Protein AF-A0A933H231-F1 (afdb_monomer)

Secondary structure (DSSP, 8-state):
-EEEEE-TTS-EEEEEGGGTTSEEE-TTT--EEEPPPGGG------------------PPPPPPPPPPPPPP--PPPPPPPPPPTT-PPP-------EEE-TTT--EEETT-SB-TTT--BSS--PPPPHHHHHHHHHHHHHTT-SS-HHHHHHHHHHHHHHHHHHHTT--SSTHHHHHHHHHHHHHHHHHHHHHHHHTT----THHHHHHHHHHHHHHHHHHHHHHHHHHHHHHT-

Mean predicted aligned error: 22.15 Å

Foldseek 3Di:
DWDWDADPVRDIDTDDPVQAQHWDADPPPRDTDHHHDPVVDDPPDPDDDDDDPDDDDDDDDDPPDDDPDPDPPPPPDPPDPDPDPDDDPPPPPPPQDWDADPPPGDTHGPPDQADPPPGDGPPPPDDQPPVNVVVVVVCVVVVVPPPPPVVVVVCVVVVVVCVVVVVVPDDDDCVVVVLVVLVVVLVVLVVVVVVVVVVVPPDPPPSVVVSVVSVCVSPVVVVVVVVVVVVVVVVVD

Sequence (237 aa):
MPIKFECPCGKHLLAPESKIGKAATCPRCGERVVVPDPSSGAPTQPLGLDFVDEEPTLIPPLPPAPPPPRAPARAAHPPAPLPPSSVPPPLSPAGGSTKPCPFCGEAIQAVAKKCKHCGEFLDGRRPPSKAQRRSAGRGAAVGRASGKATSSLTMSLLGLVLYGAGFAVCALPSWGASIVLGIVAVVSGMQASSEAKAVGMSVPGSATTGVILGIVDIALPPVTFVIVVLLIAGASR

pLDDT: mean 71.25, std 15.73, range [37.78, 95.0]

Solvent-accessible surface area (backbone atoms only — not comparable to full-atom values): 15514 Å² total; per-residue (Å²): 114,74,47,77,49,74,42,98,88,75,48,77,44,77,43,53,61,95,40,48,76,35,76,41,71,39,93,87,82,64,50,79,44,65,36,75,54,78,87,78,58,77,83,77,71,93,73,87,78,81,88,80,95,68,84,82,73,81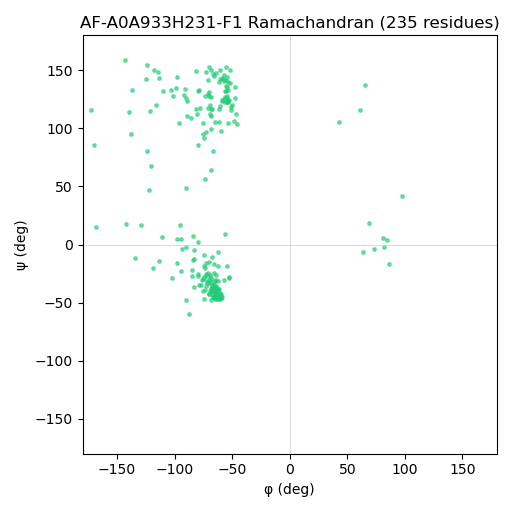,74,76,82,76,76,82,75,76,78,76,80,76,70,76,75,74,74,74,72,75,82,71,81,79,73,81,91,76,72,75,74,75,82,70,80,90,66,85,52,64,39,63,37,97,87,76,57,53,84,35,57,66,85,50,53,51,43,90,83,82,63,53,67,70,71,77,69,73,74,77,47,76,67,52,55,58,48,56,62,52,43,64,79,60,64,79,50,88,77,63,64,67,56,57,56,50,53,50,50,50,45,50,52,50,48,58,54,45,71,74,71,59,89,75,73,67,66,61,58,56,52,53,55,49,52,51,54,52,51,53,50,51,53,56,52,54,58,45,55,76,72,69,58,85,73,66,79,66,66,57,53,57,54,53,53,53,51,50,66,63,51,48,59,59,53,52,49,52,51,51,50,50,52,54,61,57,74,73,110

Radius of gyration: 32.52 Å; Cα contacts (8 Å, |Δi|>4): 106; chains: 1; bounding box: 78×60×88 Å

Structure (mmCIF, N/CA/C/O backbone):
data_AF-A0A933H231-F1
#
_entry.id   AF-A0A933H231-F1
#
loop_
_atom_site.group_PDB
_atom_site.id
_atom_site.type_symbol
_atom_site.label_atom_id
_a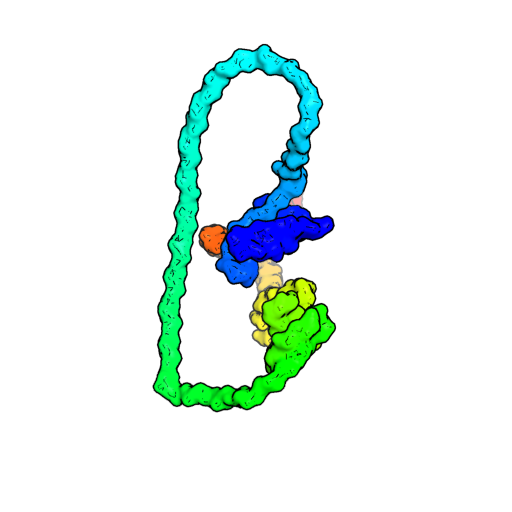tom_site.label_alt_id
_atom_site.label_comp_id
_atom_site.label_asym_id
_atom_site.label_entity_id
_atom_site.label_seq_id
_atom_site.pdbx_PDB_ins_code
_atom_site.Cartn_x
_atom_site.Cartn_y
_atom_site.Cartn_z
_atom_site.occupancy
_atom_site.B_iso_or_equiv
_atom_site.auth_seq_id
_atom_site.auth_comp_id
_atom_site.auth_asym_id
_atom_site.auth_atom_id
_atom_site.pdbx_PDB_model_num
ATOM 1 N N . MET A 1 1 ? 10.468 -0.560 26.842 1.00 76.38 1 MET A N 1
ATOM 2 C CA . MET A 1 1 ? 9.433 -0.606 27.908 1.00 76.38 1 MET A CA 1
ATOM 3 C C . MET A 1 1 ? 8.274 0.339 27.552 1.00 76.38 1 MET A C 1
ATOM 5 O O . MET A 1 1 ? 8.485 1.242 26.751 1.00 76.38 1 MET A O 1
ATOM 9 N N . PRO A 1 2 ? 7.015 0.091 27.969 1.00 83.06 2 PRO A N 1
ATOM 10 C CA . PRO A 1 2 ? 5.901 1.000 27.674 1.00 83.06 2 PRO A CA 1
ATOM 11 C C . PRO A 1 2 ? 5.888 2.206 28.629 1.00 83.06 2 PRO A C 1
ATOM 13 O O . PRO A 1 2 ? 5.960 2.031 29.840 1.00 83.06 2 PRO A O 1
ATOM 16 N N . ILE A 1 3 ? 5.744 3.414 28.083 1.00 88.69 3 ILE A N 1
ATOM 17 C CA . ILE A 1 3 ? 5.594 4.671 28.827 1.00 88.69 3 ILE A CA 1
ATOM 18 C C . ILE A 1 3 ? 4.103 4.936 29.055 1.00 88.69 3 ILE A C 1
ATOM 20 O O . ILE A 1 3 ? 3.289 4.811 28.131 1.00 88.69 3 ILE A O 1
ATOM 24 N N . LYS A 1 4 ? 3.747 5.310 30.286 1.00 88.75 4 LYS A N 1
ATOM 25 C CA . LYS A 1 4 ? 2.394 5.703 30.691 1.00 88.75 4 LYS A CA 1
ATOM 26 C C . LYS A 1 4 ? 2.317 7.229 30.763 1.00 88.75 4 LYS A C 1
ATOM 28 O O . LYS A 1 4 ? 3.136 7.841 31.433 1.00 88.75 4 LYS A O 1
ATOM 33 N N . PHE A 1 5 ? 1.338 7.829 30.093 1.00 90.31 5 PHE A N 1
ATOM 34 C CA . PHE A 1 5 ? 1.105 9.279 30.112 1.00 90.31 5 PHE A CA 1
ATOM 35 C C . PHE A 1 5 ? -0.394 9.591 30.083 1.00 90.31 5 PHE A C 1
ATOM 37 O O . PHE A 1 5 ? -1.205 8.745 29.694 1.00 90.31 5 PHE A O 1
ATOM 44 N N . GLU A 1 6 ? -0.781 10.787 30.514 1.00 91.75 6 GLU A N 1
ATOM 45 C CA . GLU A 1 6 ? -2.182 11.201 30.608 1.00 91.75 6 GLU A CA 1
ATOM 46 C C . GLU A 1 6 ? -2.609 12.054 29.411 1.00 91.75 6 GLU A C 1
ATOM 48 O O . GLU A 1 6 ? -1.914 12.963 28.967 1.00 91.75 6 GLU A O 1
ATOM 53 N N . CYS A 1 7 ? -3.781 11.741 28.865 1.00 91.88 7 CYS A N 1
ATOM 54 C CA . CYS A 1 7 ? -4.459 12.571 27.881 1.00 91.88 7 CYS A CA 1
ATOM 55 C C . CYS A 1 7 ? -5.216 13.706 28.599 1.00 91.88 7 CYS A C 1
ATOM 57 O O . CYS A 1 7 ? -5.785 13.440 29.657 1.00 91.88 7 CYS A O 1
ATOM 59 N N . PRO A 1 8 ? -5.387 14.899 27.990 1.00 87.69 8 PRO A N 1
ATOM 60 C CA . PRO A 1 8 ? -6.166 16.008 28.566 1.00 87.69 8 PRO A CA 1
ATOM 61 C C . PRO A 1 8 ? -7.612 15.673 28.969 1.00 87.69 8 PRO A C 1
ATOM 63 O O . PRO A 1 8 ? -8.227 16.384 29.749 1.00 87.69 8 PRO A O 1
ATOM 66 N N . CYS A 1 9 ? -8.173 14.574 28.457 1.00 87.56 9 CYS A N 1
ATOM 67 C CA . CYS A 1 9 ? -9.485 14.065 28.858 1.00 87.56 9 CYS A CA 1
ATOM 68 C C . CYS A 1 9 ? -9.460 13.190 30.130 1.00 87.56 9 CYS A C 1
ATOM 70 O O . CYS A 1 9 ? -10.459 12.538 30.435 1.00 87.56 9 CYS A O 1
ATOM 72 N N . GLY A 1 10 ? -8.317 13.089 30.819 1.00 89.38 10 GLY A N 1
ATOM 73 C CA . GLY A 1 10 ? -8.113 12.270 32.021 1.00 89.38 10 GLY A CA 1
ATOM 74 C C . GLY A 1 10 ? -7.847 10.781 31.756 1.00 89.38 10 GLY A C 1
ATOM 75 O O . GLY A 1 10 ? -7.788 9.973 32.683 1.00 89.38 10 GLY A O 1
ATOM 76 N N . LYS A 1 11 ? -7.703 10.357 30.490 1.00 91.56 11 LYS A N 1
ATOM 77 C CA . LYS A 1 11 ? -7.411 8.953 30.152 1.00 91.56 11 LYS A CA 1
ATOM 78 C C . LYS A 1 11 ? -5.906 8.698 30.121 1.00 91.56 11 LYS A C 1
ATOM 80 O O . LYS A 1 11 ? -5.196 9.276 29.308 1.00 91.56 11 LYS A O 1
ATOM 85 N N . HIS A 1 12 ? -5.458 7.730 30.911 1.00 90.62 12 HIS A N 1
ATOM 86 C CA . HIS A 1 12 ? -4.104 7.194 30.832 1.00 90.62 12 HIS A CA 1
ATOM 87 C C . HIS A 1 12 ? -3.903 6.364 29.558 1.00 90.62 12 HIS A C 1
ATOM 89 O O . HIS A 1 12 ? -4.690 5.454 29.264 1.00 90.62 12 HIS A O 1
ATOM 95 N N . LEU A 1 13 ? -2.841 6.665 28.819 1.00 91.00 13 LEU A N 1
ATOM 96 C CA . LEU A 1 13 ? -2.425 5.987 27.599 1.00 91.00 13 LEU A CA 1
ATOM 97 C C . LEU A 1 13 ? -1.083 5.290 27.819 1.00 91.00 13 LEU A C 1
ATOM 99 O O . LEU A 1 13 ? -0.244 5.742 28.593 1.00 91.00 13 LEU A O 1
ATOM 103 N N . LEU A 1 14 ? -0.903 4.171 27.120 1.00 90.69 14 LEU A N 1
ATOM 104 C CA . LEU A 1 14 ? 0.325 3.382 27.113 1.00 90.69 14 LEU A CA 1
ATOM 105 C C . LEU A 1 14 ? 0.898 3.422 25.700 1.00 90.69 14 LEU A C 1
ATOM 107 O O . LEU A 1 14 ? 0.234 2.993 24.748 1.00 90.69 14 LEU A O 1
ATOM 111 N N . ALA A 1 15 ? 2.118 3.927 25.553 1.00 89.94 15 ALA A N 1
ATOM 112 C CA . ALA A 1 15 ? 2.831 3.928 24.283 1.00 89.94 15 ALA A CA 1
ATOM 113 C C . ALA A 1 15 ? 4.201 3.256 24.427 1.00 89.94 15 ALA A C 1
ATOM 115 O O . ALA A 1 15 ? 4.866 3.422 25.443 1.00 89.94 15 ALA A O 1
ATOM 116 N N . PRO A 1 16 ? 4.651 2.490 23.422 1.00 88.69 16 PRO A N 1
ATOM 117 C CA . PRO A 1 16 ? 6.034 2.036 23.380 1.00 88.69 16 PRO A CA 1
ATOM 118 C C . PRO A 1 16 ? 6.978 3.224 23.138 1.00 88.69 16 PRO A C 1
ATOM 120 O O . PRO A 1 16 ? 6.617 4.158 22.421 1.00 88.69 16 PRO A O 1
ATOM 123 N N . GLU A 1 17 ? 8.206 3.137 23.648 1.00 87.62 17 GLU A N 1
ATOM 124 C CA . GLU A 1 17 ? 9.262 4.159 23.480 1.00 87.62 17 GLU A CA 1
ATOM 125 C C . GLU A 1 17 ? 9.533 4.544 22.019 1.00 87.62 17 GLU A C 1
ATOM 127 O O . GLU A 1 17 ? 9.828 5.688 21.706 1.00 87.62 17 GLU A O 1
ATOM 132 N N . SER A 1 18 ? 9.312 3.631 21.071 1.00 87.00 18 SER A N 1
ATOM 133 C CA . SER A 1 18 ? 9.429 3.906 19.627 1.00 87.00 18 SER A CA 1
ATOM 134 C C . SER A 1 18 ? 8.452 4.971 19.089 1.00 87.00 18 SER A C 1
ATOM 136 O O . SER A 1 18 ? 8.516 5.346 17.908 1.00 87.00 18 SER A O 1
ATOM 138 N N . LYS A 1 19 ? 7.519 5.440 19.927 1.00 87.31 19 LYS A N 1
ATOM 139 C CA . LYS A 1 19 ? 6.557 6.503 19.624 1.00 87.31 19 LYS A CA 1
ATOM 140 C C . LYS A 1 19 ? 6.785 7.806 20.391 1.00 87.31 19 LYS A C 1
ATOM 142 O O . LYS A 1 19 ? 5.954 8.697 20.240 1.00 87.31 19 LYS A O 1
ATOM 147 N N . ILE A 1 20 ? 7.869 7.938 21.150 1.00 88.50 20 ILE A N 1
ATOM 148 C CA . ILE A 1 20 ? 8.245 9.208 21.783 1.00 88.50 20 ILE A CA 1
ATOM 149 C C . ILE A 1 20 ? 8.345 10.315 20.718 1.00 88.50 20 ILE A C 1
ATOM 151 O O . ILE A 1 20 ? 8.817 10.073 19.603 1.00 88.50 20 ILE A O 1
ATOM 155 N N . GLY A 1 21 ? 7.790 11.493 21.018 1.00 86.56 21 GLY A N 1
ATOM 156 C CA . GLY A 1 21 ? 7.730 12.638 20.101 1.00 86.56 21 GLY A CA 1
ATOM 157 C C . GLY A 1 21 ? 6.720 12.504 18.951 1.00 86.56 21 GLY A C 1
ATOM 158 O O . GLY A 1 21 ? 6.522 13.449 18.191 1.00 86.56 21 GLY A O 1
ATOM 159 N N . LYS A 1 22 ? 6.035 11.358 18.806 1.00 88.62 22 LYS A N 1
ATOM 160 C CA . LYS A 1 22 ? 5.001 11.153 17.776 1.00 88.62 22 LYS A CA 1
ATOM 161 C C . LYS A 1 22 ? 3.606 11.378 18.355 1.00 88.62 22 LYS A C 1
ATOM 163 O O . LYS A 1 22 ? 3.316 11.000 19.489 1.00 88.62 22 LYS A O 1
ATOM 168 N N . ALA A 1 23 ? 2.710 11.938 17.542 1.00 88.38 23 ALA A N 1
ATOM 169 C CA . ALA A 1 23 ? 1.306 12.098 17.907 1.00 88.38 23 ALA A CA 1
ATOM 170 C C . ALA A 1 23 ? 0.594 10.735 17.980 1.00 88.38 23 ALA A C 1
ATOM 172 O O . ALA A 1 23 ? 0.610 9.946 17.027 1.00 88.38 23 ALA A O 1
ATOM 173 N N . ALA A 1 24 ? -0.063 10.469 19.103 1.00 88.75 24 ALA A N 1
ATOM 174 C CA . ALA A 1 24 ? -0.930 9.324 19.327 1.00 88.75 24 ALA A CA 1
ATOM 175 C C . ALA A 1 24 ? -2.383 9.795 19.497 1.00 88.75 24 ALA A C 1
ATOM 177 O O . ALA A 1 24 ? -2.652 10.845 20.070 1.00 88.75 24 ALA A O 1
ATOM 178 N N . THR A 1 25 ? -3.338 9.018 18.992 1.00 91.25 25 THR A N 1
ATOM 179 C CA . THR A 1 25 ? -4.767 9.348 19.096 1.00 91.25 25 THR A CA 1
ATOM 180 C C . THR A 1 25 ? -5.372 8.716 20.341 1.00 91.25 25 THR A C 1
ATOM 182 O O . THR A 1 25 ? -5.248 7.504 20.546 1.00 91.25 25 THR A O 1
ATOM 185 N N . CYS A 1 26 ? -6.065 9.513 21.152 1.00 92.25 26 CYS A N 1
ATOM 186 C CA . CYS A 1 26 ? -6.760 9.011 22.329 1.00 92.25 26 CYS A CA 1
ATOM 187 C C . CYS A 1 26 ? -8.039 8.237 21.939 1.00 92.25 26 CYS A C 1
ATOM 189 O O . CYS A 1 26 ? -8.899 8.791 21.257 1.00 92.25 26 CYS A O 1
ATOM 191 N N . PRO A 1 27 ? -8.247 6.991 22.408 1.00 88.69 27 PRO A N 1
ATOM 192 C CA . PRO A 1 27 ? -9.452 6.212 22.113 1.00 88.69 27 PRO A CA 1
ATOM 193 C C . PRO A 1 27 ? -10.702 6.671 22.883 1.00 88.69 27 PRO A C 1
ATOM 195 O O . PRO A 1 27 ? -11.786 6.162 22.615 1.00 88.69 27 PRO A O 1
ATOM 198 N N . ARG A 1 28 ? -10.568 7.574 23.868 1.00 85.88 28 ARG A N 1
ATOM 199 C CA . ARG A 1 28 ? -11.701 8.118 24.641 1.00 85.88 28 ARG A CA 1
ATOM 200 C C . ARG A 1 28 ? -12.288 9.380 24.007 1.00 85.88 28 ARG A C 1
ATOM 202 O O . ARG A 1 28 ? -13.500 9.450 23.877 1.00 85.88 28 ARG A O 1
ATOM 209 N N . CYS A 1 29 ? -11.453 10.347 23.626 1.00 88.94 29 CYS A N 1
ATOM 210 C CA . CYS A 1 29 ? -11.905 11.636 23.083 1.00 88.94 29 CYS A CA 1
ATOM 211 C C . CYS A 1 29 ? -11.543 11.866 21.606 1.00 88.94 29 CYS A C 1
ATOM 213 O O . CYS A 1 29 ? -12.089 12.771 20.991 1.00 88.94 29 CYS A O 1
ATOM 215 N N . GLY A 1 30 ? -10.635 11.075 21.022 1.00 87.50 30 GLY A N 1
ATOM 216 C CA . GLY A 1 30 ? -10.160 11.261 19.645 1.00 87.50 30 GLY A CA 1
ATOM 217 C C . GLY A 1 30 ? -9.059 12.315 19.469 1.00 87.50 30 GLY A C 1
ATOM 218 O O . GLY A 1 30 ? -8.554 12.464 18.358 1.00 87.50 30 GLY A O 1
ATOM 219 N N . GLU A 1 31 ? -8.656 13.001 20.542 1.00 88.31 31 GLU A N 1
ATOM 220 C CA . GLU A 1 31 ? -7.636 14.056 20.508 1.00 88.31 31 GLU A CA 1
ATOM 221 C C . GLU A 1 31 ? -6.241 13.507 20.161 1.00 88.31 31 GLU A C 1
ATOM 223 O O . GLU A 1 31 ? -5.905 12.368 20.526 1.00 88.31 31 GLU A O 1
ATOM 228 N N . ARG A 1 32 ? -5.420 14.302 19.458 1.00 91.19 32 ARG A N 1
ATOM 229 C CA . ARG A 1 32 ? -4.022 13.939 19.161 1.00 91.19 32 ARG A CA 1
ATOM 230 C C . ARG A 1 32 ? -3.113 14.436 20.281 1.00 91.19 32 ARG A C 1
ATOM 232 O O . ARG A 1 32 ? -2.863 15.627 20.396 1.00 91.19 32 ARG A O 1
ATOM 239 N N . VAL A 1 33 ? -2.570 13.508 21.060 1.00 92.38 33 VAL A N 1
ATOM 240 C CA . VAL A 1 33 ? -1.643 13.796 22.162 1.00 92.38 33 VAL A CA 1
ATOM 241 C C . VAL A 1 33 ? -0.248 13.316 21.784 1.00 92.38 33 VAL A C 1
ATOM 243 O O . VAL A 1 33 ? -0.083 12.198 21.294 1.00 92.38 33 VAL A O 1
ATOM 246 N N . VAL A 1 34 ? 0.762 14.157 21.982 1.00 91.56 34 VAL A N 1
ATOM 247 C CA . VAL A 1 34 ? 2.165 13.806 21.727 1.00 91.56 34 VAL A CA 1
ATOM 248 C C . VAL A 1 34 ? 2.687 12.961 22.887 1.00 91.56 34 VAL A C 1
ATOM 250 O O . VAL A 1 34 ? 2.447 13.298 24.042 1.00 91.56 34 VAL A O 1
ATOM 253 N N . VAL A 1 35 ? 3.372 11.852 22.588 1.00 92.44 35 VAL A N 1
ATOM 254 C CA . VAL A 1 35 ? 3.989 11.002 23.619 1.00 92.44 35 VAL A CA 1
ATOM 255 C C . VAL A 1 35 ? 5.195 11.742 24.217 1.00 92.44 35 VAL A C 1
ATOM 257 O O . VAL A 1 35 ? 6.141 12.002 23.464 1.00 92.44 35 VAL A O 1
ATOM 260 N N . PRO A 1 36 ? 5.186 12.072 25.524 1.00 82.19 36 PRO A N 1
ATOM 261 C CA . PRO A 1 36 ? 6.286 12.784 26.168 1.00 82.19 36 PRO A CA 1
ATOM 262 C C . PRO A 1 36 ? 7.559 11.938 26.204 1.00 82.19 36 PRO A C 1
ATOM 264 O O . PRO A 1 36 ? 7.492 10.715 26.357 1.00 82.19 36 PRO A O 1
ATOM 267 N N . ASP A 1 37 ? 8.709 12.594 26.076 1.00 83.69 37 ASP A N 1
ATOM 268 C CA . ASP A 1 37 ? 10.008 11.963 26.282 1.00 83.69 37 ASP A CA 1
ATOM 269 C C . ASP A 1 37 ? 10.311 11.922 27.792 1.00 83.69 37 ASP A C 1
ATOM 271 O O . ASP A 1 37 ? 10.405 12.986 28.412 1.00 83.69 37 ASP A O 1
ATOM 275 N N . PRO A 1 38 ? 10.438 10.734 28.414 1.00 69.06 38 PRO A N 1
ATOM 276 C CA . PRO A 1 38 ? 10.730 10.625 29.841 1.00 69.06 38 PRO A CA 1
ATOM 277 C C . PRO A 1 38 ? 12.125 11.160 30.204 1.00 69.06 38 PRO A C 1
ATOM 279 O O . PRO A 1 38 ? 12.369 11.443 31.371 1.00 69.06 38 PRO A O 1
ATOM 282 N N . SER A 1 39 ? 13.025 11.339 29.232 1.00 64.06 39 SER A N 1
ATOM 283 C CA . SER A 1 39 ? 14.340 11.954 29.423 1.00 64.06 39 SER A CA 1
ATOM 284 C C . SER A 1 39 ? 14.297 13.484 29.391 1.00 64.06 39 SER A C 1
ATOM 286 O O . SER A 1 39 ? 15.277 14.118 29.775 1.00 64.06 39 SER A O 1
ATOM 288 N N . SER A 1 40 ? 13.183 14.090 28.960 1.00 58.91 40 SER A N 1
ATOM 289 C CA . SER A 1 40 ? 13.021 15.550 28.902 1.00 58.91 40 SER A CA 1
ATOM 290 C C . SER A 1 40 ? 12.268 16.129 30.108 1.00 58.91 40 SER A C 1
ATOM 292 O O . SER A 1 40 ? 11.991 17.327 30.140 1.00 58.91 40 SER A O 1
ATOM 294 N N . GLY A 1 41 ? 11.938 15.293 31.098 1.00 54.91 41 GLY A N 1
ATOM 295 C CA . GLY A 1 41 ? 11.326 15.693 32.360 1.00 54.91 41 GLY A CA 1
ATOM 296 C C . GLY A 1 41 ? 12.167 15.226 33.539 1.00 54.91 41 GLY A C 1
ATOM 297 O O . GLY A 1 41 ? 11.844 14.218 34.157 1.00 54.91 41 GLY A O 1
ATOM 298 N N . ALA A 1 42 ? 13.230 15.961 33.858 1.00 42.25 42 ALA A N 1
ATOM 299 C CA . ALA A 1 42 ? 13.830 15.903 35.182 1.00 42.25 42 ALA A CA 1
ATOM 300 C C . ALA A 1 42 ? 13.001 16.790 36.130 1.00 42.25 42 ALA A C 1
ATOM 302 O O . ALA A 1 42 ? 13.010 18.011 35.968 1.00 42.25 42 ALA A O 1
ATOM 303 N N . PRO A 1 43 ? 12.290 16.237 37.129 1.00 50.28 43 PRO A N 1
ATOM 304 C CA . PRO A 1 43 ? 11.975 16.982 38.331 1.00 50.28 43 PRO A CA 1
ATOM 305 C C . PRO A 1 43 ? 13.234 16.947 39.201 1.00 50.28 43 PRO A C 1
ATOM 307 O O . PRO A 1 43 ? 13.408 16.057 40.036 1.00 50.28 43 PRO A O 1
ATOM 310 N N . THR A 1 44 ? 14.155 17.880 38.971 1.00 39.56 44 THR A N 1
ATOM 311 C CA . THR A 1 44 ? 15.240 18.104 39.927 1.00 39.56 44 THR A CA 1
ATOM 312 C C . THR A 1 44 ? 14.604 18.702 41.174 1.00 39.56 44 THR A C 1
ATOM 314 O O . THR A 1 44 ? 14.064 19.806 41.156 1.00 39.56 44 THR A O 1
ATOM 317 N N . GLN A 1 45 ? 14.588 17.903 42.236 1.00 54.84 45 GLN A N 1
ATOM 318 C CA . GLN A 1 45 ? 14.212 18.315 43.582 1.00 54.84 45 GLN A CA 1
ATOM 319 C C . GLN A 1 45 ? 15.021 19.558 43.995 1.00 54.84 45 GLN A C 1
ATOM 321 O O . GLN A 1 45 ? 16.169 19.692 43.563 1.00 54.84 45 GLN A O 1
ATOM 326 N N . PRO A 1 46 ? 14.483 20.447 44.848 1.00 50.88 46 PRO A N 1
ATOM 327 C CA . PRO A 1 46 ? 15.256 21.550 45.390 1.00 50.88 46 PRO A CA 1
ATOM 328 C C . PRO A 1 46 ? 16.215 20.986 46.445 1.00 50.88 46 PRO A C 1
ATOM 330 O O . PRO A 1 46 ? 15.865 20.841 47.613 1.00 50.88 46 PRO A O 1
ATOM 333 N N . LEU A 1 47 ? 17.424 20.630 46.022 1.00 45.69 47 LEU A N 1
ATOM 334 C CA . LEU A 1 47 ? 18.568 20.513 46.914 1.00 45.69 47 LEU A CA 1
ATOM 335 C C . LEU A 1 47 ? 19.320 21.832 46.809 1.00 45.69 47 LEU A C 1
ATOM 337 O O . LEU A 1 47 ? 19.932 22.129 45.787 1.00 45.69 47 LEU A O 1
ATOM 341 N N . GLY A 1 48 ? 19.170 22.651 47.848 1.00 50.84 48 GLY A N 1
ATOM 342 C CA . GLY A 1 48 ? 19.936 23.873 47.995 1.00 50.84 48 GLY A CA 1
ATOM 343 C C . GLY A 1 48 ? 21.426 23.569 48.002 1.00 50.84 48 GLY A C 1
ATOM 344 O O . GLY A 1 48 ? 21.830 22.546 48.546 1.00 50.84 48 GLY A O 1
ATOM 345 N N . LEU A 1 49 ? 22.181 24.463 47.376 1.00 48.12 49 LEU A N 1
ATOM 346 C CA . LEU A 1 49 ? 23.513 24.931 47.746 1.00 48.12 49 LEU A CA 1
ATOM 347 C C . LEU A 1 49 ? 23.825 26.101 46.778 1.00 48.12 49 LEU A C 1
ATOM 349 O O . LEU A 1 49 ? 23.821 25.946 45.562 1.00 48.12 49 LEU A O 1
ATOM 353 N N . ASP A 1 50 ? 23.951 27.275 47.391 1.00 46.50 50 ASP A N 1
ATOM 354 C CA . ASP A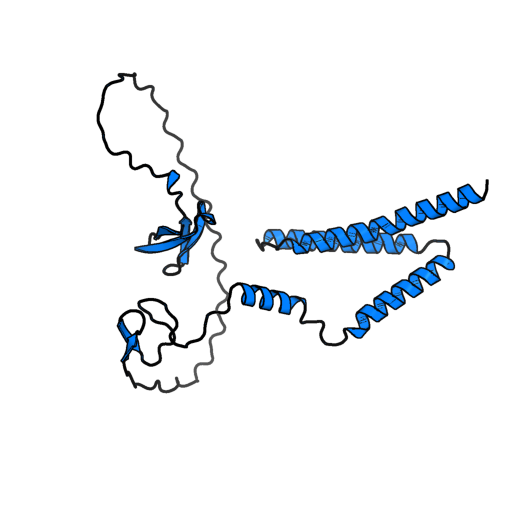 1 50 ? 24.902 28.362 47.122 1.00 46.50 50 ASP A CA 1
ATOM 355 C C . ASP A 1 50 ? 24.948 29.091 45.765 1.00 46.50 50 ASP A C 1
ATOM 357 O O . ASP A 1 50 ? 25.391 28.574 44.749 1.00 46.50 50 ASP A O 1
ATOM 361 N N . PHE A 1 51 ? 24.617 30.387 45.847 1.00 47.78 51 PHE A N 1
ATOM 362 C CA . PHE A 1 51 ? 25.425 31.523 45.378 1.00 47.78 51 PHE A CA 1
ATOM 363 C C . PHE A 1 51 ? 26.131 31.422 44.016 1.00 47.78 51 PHE A C 1
ATOM 365 O O . PHE A 1 51 ? 27.263 30.957 43.929 1.00 47.78 51 PHE A O 1
ATOM 372 N N . VAL A 1 52 ? 25.572 32.125 43.025 1.00 47.28 52 VAL A N 1
ATOM 373 C CA . VAL A 1 52 ? 26.363 33.060 42.212 1.00 47.28 52 VAL A CA 1
ATOM 374 C C . VAL A 1 52 ? 25.506 34.302 41.963 1.00 47.28 52 VAL A C 1
ATOM 376 O O . VAL A 1 52 ? 24.440 34.222 41.357 1.00 47.28 52 VAL A O 1
ATOM 379 N N . ASP A 1 53 ? 25.944 35.428 42.516 1.00 54.97 53 ASP A N 1
ATOM 380 C CA . ASP A 1 53 ? 25.435 36.762 42.205 1.00 54.97 53 ASP A CA 1
ATOM 381 C C . ASP A 1 53 ? 25.959 37.114 40.804 1.00 54.97 53 ASP A C 1
ATOM 383 O O . ASP A 1 53 ? 27.126 37.464 40.641 1.00 54.97 53 ASP A O 1
ATOM 387 N N . GLU A 1 54 ? 25.139 36.895 39.774 1.00 53.72 54 GLU A N 1
ATOM 388 C CA . GLU A 1 54 ? 25.419 37.361 38.416 1.00 53.72 54 GLU A CA 1
ATOM 389 C C . GLU A 1 54 ? 24.274 38.277 37.976 1.00 53.72 54 GLU A C 1
ATOM 391 O O . GLU A 1 54 ? 23.103 37.894 37.905 1.00 53.72 54 GLU A O 1
ATOM 396 N N . GLU A 1 55 ? 24.651 39.534 37.774 1.00 60.47 55 GLU A N 1
ATOM 397 C CA . GLU A 1 55 ? 23.826 40.683 37.432 1.00 60.47 55 GLU A CA 1
ATOM 398 C C . GLU A 1 55 ? 22.852 40.360 36.275 1.00 60.47 55 GLU A C 1
ATOM 400 O O . GLU A 1 55 ? 23.274 39.886 35.214 1.00 60.47 55 GLU A O 1
ATOM 405 N N . PRO A 1 56 ? 21.533 40.587 36.441 1.00 53.59 56 PRO A N 1
ATOM 406 C CA . PRO A 1 56 ? 20.532 40.135 35.488 1.00 53.59 56 PRO A CA 1
ATOM 407 C C . PRO A 1 56 ? 20.560 41.030 34.250 1.00 53.59 56 PRO A C 1
ATOM 409 O O . PRO A 1 56 ? 19.910 42.076 34.184 1.00 53.59 56 PRO A O 1
ATOM 412 N N . THR A 1 57 ? 21.294 40.602 33.229 1.00 54.88 57 THR A N 1
ATOM 413 C CA . THR A 1 57 ? 21.132 41.155 31.887 1.00 54.88 57 THR A CA 1
ATOM 414 C C . THR A 1 57 ? 19.699 40.887 31.426 1.00 54.88 57 THR A C 1
ATOM 416 O O . THR A 1 57 ? 19.240 39.746 31.364 1.00 54.88 57 THR A O 1
ATOM 419 N N . LEU A 1 58 ? 18.958 41.969 31.160 1.00 58.91 58 LEU A N 1
ATOM 420 C CA . LEU A 1 58 ? 17.589 41.927 30.656 1.00 58.91 58 LEU A CA 1
ATOM 421 C C . LEU A 1 58 ? 17.532 41.062 29.393 1.00 58.91 58 LEU A C 1
ATOM 423 O O . LEU A 1 58 ? 17.911 41.500 28.307 1.00 58.91 58 LEU A O 1
ATOM 427 N N . ILE A 1 59 ? 17.003 39.849 29.527 1.00 67.81 59 ILE A N 1
ATOM 428 C CA . ILE A 1 59 ? 16.593 39.041 28.385 1.00 67.81 59 ILE A CA 1
ATOM 429 C C . ILE A 1 59 ? 15.376 39.757 27.778 1.00 67.81 59 ILE A C 1
ATOM 431 O O . ILE A 1 59 ? 14.358 39.902 28.464 1.00 67.81 59 ILE A O 1
ATOM 435 N N . PRO A 1 60 ? 15.445 40.246 26.527 1.00 75.88 60 PRO A N 1
ATOM 436 C CA . PRO A 1 60 ? 14.294 40.867 25.889 1.00 75.88 60 PRO A CA 1
ATOM 437 C C . PRO A 1 60 ? 13.147 39.847 25.783 1.00 75.88 60 PRO A C 1
ATOM 439 O O . PRO A 1 60 ? 13.401 38.666 25.524 1.00 75.88 60 PRO A O 1
ATOM 442 N N . PRO A 1 61 ? 11.882 40.267 25.977 1.00 75.62 61 PRO A N 1
ATOM 443 C CA . PRO A 1 61 ? 10.743 39.363 25.912 1.00 75.62 61 PRO A CA 1
ATOM 444 C C . PRO A 1 61 ? 10.684 38.700 24.534 1.00 75.62 61 PRO A C 1
ATOM 446 O O . PRO A 1 61 ? 10.650 39.371 23.501 1.00 75.62 61 PRO A O 1
ATOM 449 N N . LEU A 1 62 ? 10.686 37.365 24.536 1.00 73.88 62 LEU A N 1
ATOM 450 C CA . LEU A 1 62 ? 10.536 36.558 23.332 1.00 73.88 62 LEU A CA 1
ATOM 451 C C . LEU A 1 62 ? 9.223 36.962 22.631 1.00 73.88 62 LEU A C 1
ATOM 453 O O . LEU A 1 62 ? 8.192 37.061 23.306 1.00 73.88 62 LEU A O 1
ATOM 457 N N . PRO A 1 63 ? 9.226 37.216 21.308 1.00 80.88 63 PRO A N 1
ATOM 458 C CA . PRO A 1 63 ? 8.015 37.595 20.593 1.00 80.88 63 PRO A CA 1
ATOM 459 C C . PRO A 1 63 ? 6.924 36.527 20.775 1.00 80.88 63 PRO A C 1
ATOM 461 O O . PRO A 1 63 ? 7.244 35.336 20.858 1.00 80.88 63 PRO A O 1
ATOM 464 N N . PRO A 1 64 ? 5.638 36.926 20.834 1.00 79.12 64 PRO A N 1
ATOM 465 C CA . PRO A 1 64 ? 4.543 35.983 21.000 1.00 79.12 64 PRO A CA 1
ATOM 466 C C . PRO A 1 64 ? 4.594 34.947 19.878 1.00 79.12 64 PRO A C 1
ATOM 468 O O . PRO A 1 64 ? 4.665 35.293 18.697 1.00 79.12 64 PRO A O 1
ATOM 471 N N . ALA A 1 65 ? 4.590 33.671 20.266 1.00 75.12 65 ALA A N 1
ATOM 472 C CA . ALA A 1 65 ? 4.600 32.563 19.326 1.00 75.12 65 ALA A CA 1
ATOM 473 C C . ALA A 1 65 ? 3.464 32.734 18.296 1.00 75.12 65 ALA A C 1
ATOM 475 O O . ALA A 1 65 ? 2.353 33.128 18.671 1.00 75.12 65 ALA A O 1
ATOM 476 N N . PRO A 1 66 ? 3.710 32.441 17.006 1.00 78.38 66 PRO A N 1
ATOM 477 C CA . PRO A 1 66 ? 2.665 32.507 15.998 1.00 78.38 66 PRO A CA 1
ATOM 478 C C . PRO A 1 66 ? 1.518 31.556 16.380 1.00 78.38 66 PRO A C 1
ATOM 480 O O . PRO A 1 66 ? 1.774 30.471 16.914 1.00 78.38 66 PRO A O 1
ATOM 483 N N . PRO A 1 67 ? 0.251 31.933 16.118 1.00 79.69 67 PRO A N 1
ATOM 484 C CA . PRO A 1 67 ? -0.881 31.070 16.418 1.00 79.69 67 PRO A CA 1
ATOM 485 C C . PRO A 1 67 ? -0.707 29.722 15.703 1.00 79.69 67 PRO A C 1
ATOM 487 O O . PRO A 1 67 ? -0.246 29.698 14.555 1.00 79.69 67 PRO A O 1
ATOM 490 N N . PRO A 1 68 ? -1.066 28.596 16.349 1.00 77.62 68 PRO A N 1
ATOM 491 C CA . PRO A 1 68 ? -0.938 27.286 15.733 1.00 77.62 68 PRO A CA 1
ATOM 492 C C . PRO A 1 68 ? -1.698 27.273 14.399 1.00 77.62 68 PRO A C 1
ATOM 494 O O . PRO A 1 68 ? -2.781 27.868 14.309 1.00 77.62 68 PRO A O 1
ATOM 497 N N . PRO A 1 69 ? -1.162 26.608 13.358 1.00 69.06 69 PRO A N 1
ATOM 498 C CA . PRO A 1 69 ? -1.848 26.502 12.081 1.00 69.06 69 PRO A CA 1
ATOM 499 C C . PRO A 1 69 ? -3.244 25.938 12.335 1.00 69.06 69 PRO A C 1
ATOM 501 O O . PRO A 1 69 ? -3.390 24.880 12.954 1.00 69.06 69 PRO A O 1
ATOM 504 N N . ARG A 1 70 ? -4.276 26.678 11.901 1.00 64.94 70 ARG A N 1
ATOM 505 C CA . ARG A 1 70 ? -5.668 26.237 12.018 1.00 64.94 70 ARG A CA 1
ATOM 506 C C . ARG A 1 70 ? -5.746 24.838 11.430 1.00 64.94 70 ARG A C 1
ATOM 508 O O . ARG A 1 70 ? -5.438 24.643 10.255 1.00 64.94 70 ARG A O 1
ATOM 515 N N . ALA A 1 71 ? -6.126 23.876 12.271 1.00 62.16 71 ALA A N 1
ATOM 516 C CA . ALA A 1 71 ? -6.424 22.530 11.823 1.00 62.16 71 ALA A CA 1
ATOM 517 C C . ALA A 1 71 ? -7.345 22.634 10.598 1.00 62.16 71 ALA A C 1
ATOM 519 O O . ALA A 1 71 ? -8.271 23.455 10.624 1.00 62.16 71 ALA A O 1
ATOM 520 N N . PRO A 1 72 ? -7.096 21.861 9.524 1.00 53.81 72 PRO A N 1
ATOM 521 C CA . PRO A 1 72 ? -7.967 21.891 8.365 1.00 53.81 72 PRO A CA 1
ATOM 522 C C . PRO A 1 72 ? -9.380 21.624 8.864 1.00 53.81 72 PRO A C 1
ATOM 524 O O . PRO A 1 72 ? -9.614 20.627 9.557 1.00 53.81 72 PRO A O 1
ATOM 527 N N . ALA A 1 73 ? -10.282 22.566 8.570 1.00 53.28 73 ALA A N 1
ATOM 528 C CA . ALA A 1 73 ? -11.698 22.428 8.844 1.00 53.28 73 ALA A CA 1
ATOM 529 C C . ALA A 1 73 ? -12.088 21.041 8.351 1.00 53.28 73 ALA A C 1
ATOM 531 O O . ALA A 1 73 ? -11.956 20.734 7.166 1.00 53.28 73 ALA A O 1
ATOM 532 N N . ARG A 1 74 ? -12.423 20.172 9.306 1.00 49.97 74 ARG A N 1
ATOM 533 C CA . ARG A 1 74 ? -12.814 18.787 9.083 1.00 49.97 74 ARG A CA 1
ATOM 534 C C . ARG A 1 74 ? -13.856 18.842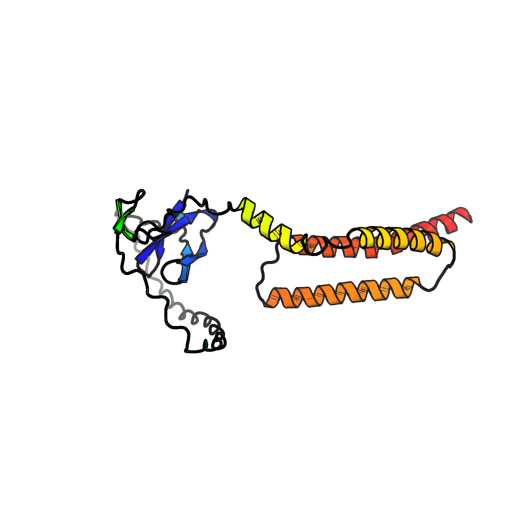 7.976 1.00 49.97 74 ARG A C 1
ATOM 536 O O . ARG A 1 74 ? -14.937 19.370 8.221 1.00 49.97 74 ARG A O 1
ATOM 543 N N . ALA A 1 75 ? -13.482 18.422 6.764 1.00 43.44 75 ALA A N 1
ATOM 544 C CA . ALA A 1 75 ? -14.363 18.495 5.611 1.00 43.44 75 ALA A CA 1
ATOM 545 C C . ALA A 1 75 ? -15.689 17.878 6.042 1.00 43.44 75 ALA A C 1
ATOM 547 O O . ALA A 1 75 ? -15.707 16.750 6.549 1.00 43.44 75 ALA A O 1
ATOM 548 N N . ALA A 1 76 ? -16.749 18.682 5.979 1.00 51.47 76 ALA A N 1
ATOM 549 C CA . ALA A 1 76 ? -18.074 18.263 6.376 1.00 51.47 76 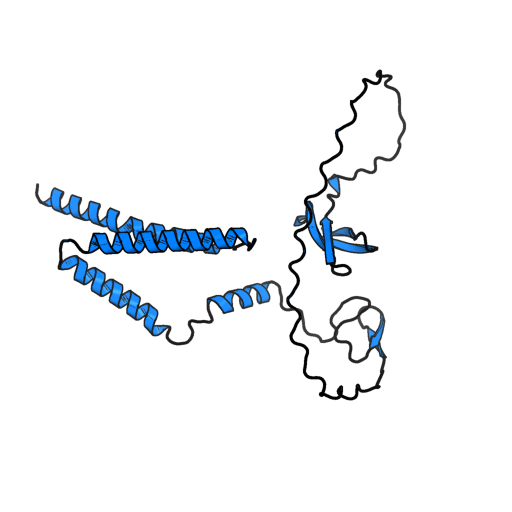ALA A CA 1
ATOM 550 C C . ALA A 1 76 ? -18.357 16.950 5.648 1.00 51.47 76 ALA A C 1
ATOM 552 O O . ALA A 1 76 ? -18.353 16.897 4.419 1.00 51.47 76 ALA A O 1
ATOM 553 N N . HIS A 1 77 ? -18.521 15.871 6.416 1.00 50.75 77 HIS A N 1
ATOM 554 C CA . HIS A 1 77 ? -19.059 14.647 5.856 1.00 50.75 77 HIS A CA 1
ATOM 555 C C . HIS A 1 77 ? -20.395 15.031 5.209 1.00 50.75 77 HIS A C 1
ATOM 557 O O . HIS A 1 77 ? -21.199 15.682 5.887 1.00 50.75 77 HIS A O 1
ATOM 563 N N . PRO A 1 78 ? -20.638 14.688 3.932 1.00 60.53 78 PRO A N 1
ATOM 564 C CA . PRO A 1 78 ? -21.953 14.898 3.350 1.00 60.53 78 PRO A CA 1
ATOM 565 C C . PRO A 1 78 ? -22.988 14.220 4.260 1.00 60.53 78 PRO A C 1
ATOM 567 O O . PRO A 1 78 ? -22.693 13.144 4.802 1.00 60.53 78 PRO A O 1
ATOM 570 N N . PRO A 1 79 ? -24.159 14.842 4.490 1.00 61.91 79 PRO A N 1
ATOM 571 C CA . PRO A 1 79 ? -25.201 14.226 5.292 1.00 61.91 79 PRO A CA 1
ATOM 572 C C . PRO A 1 79 ? -25.500 12.851 4.696 1.00 61.91 79 PRO A C 1
ATOM 574 O O . PRO A 1 79 ? -25.772 12.720 3.502 1.00 61.91 79 PRO A O 1
ATOM 577 N N . ALA A 1 80 ? -25.363 11.815 5.524 1.00 60.81 80 ALA A N 1
ATOM 578 C CA . ALA A 1 80 ? -25.726 10.465 5.135 1.00 60.81 80 ALA A CA 1
ATOM 579 C C . ALA A 1 80 ? -27.187 10.463 4.645 1.00 60.81 80 ALA A C 1
ATOM 581 O O . ALA A 1 80 ? -28.003 11.201 5.207 1.00 60.81 80 ALA A O 1
ATOM 582 N N . PRO A 1 81 ? -27.538 9.653 3.630 1.00 64.94 81 PRO A N 1
ATOM 583 C CA . PRO A 1 81 ? -28.923 9.498 3.211 1.00 64.94 81 PRO A CA 1
ATOM 584 C C . PRO A 1 81 ? -29.773 9.128 4.427 1.00 64.94 81 PRO A C 1
ATOM 586 O O . PRO A 1 81 ? -29.460 8.166 5.133 1.00 64.94 81 PRO A O 1
ATOM 589 N N . LEU A 1 82 ? -30.810 9.921 4.696 1.00 63.25 82 LEU A N 1
ATOM 590 C CA . LEU A 1 82 ? -31.775 9.635 5.752 1.00 63.25 82 LEU A CA 1
ATOM 591 C C . LEU A 1 82 ? -32.369 8.240 5.480 1.00 63.25 82 LEU A C 1
ATOM 593 O O . LEU A 1 82 ? -32.885 8.017 4.381 1.00 63.25 82 LEU A O 1
ATOM 597 N N . PRO A 1 83 ? -32.269 7.280 6.419 1.00 68.38 83 PRO A N 1
ATOM 598 C CA . PRO A 1 83 ? -32.870 5.968 6.231 1.00 68.38 83 PRO A CA 1
ATOM 599 C C . PRO A 1 83 ? -34.400 6.106 6.155 1.00 68.38 83 PRO A C 1
ATOM 601 O O . PRO A 1 83 ? -34.964 6.979 6.819 1.00 68.38 83 PRO A O 1
ATOM 604 N N . PRO A 1 84 ? -35.094 5.258 5.375 1.00 63.06 84 PRO A N 1
ATOM 605 C CA . PRO A 1 84 ? -36.549 5.271 5.326 1.00 63.06 84 PRO A CA 1
ATOM 606 C C . PRO A 1 84 ? -37.135 4.963 6.713 1.00 63.06 84 PRO A C 1
ATOM 608 O O . PRO A 1 84 ? -36.942 3.880 7.272 1.00 63.06 84 PRO A O 1
ATOM 611 N N . SER A 1 85 ? -37.851 5.947 7.264 1.00 61.88 85 SER A N 1
ATOM 612 C CA . SER A 1 85 ? -38.663 5.850 8.481 1.00 61.88 85 SER A CA 1
ATOM 613 C C . SER A 1 85 ? -39.850 4.912 8.271 1.00 61.88 85 SER A C 1
ATOM 615 O O . SER A 1 85 ? -40.960 5.370 8.018 1.00 61.88 85 SER A O 1
ATOM 617 N N . SER A 1 86 ? -39.633 3.602 8.359 1.00 61.94 86 SER A N 1
ATOM 618 C CA . SER A 1 86 ? -40.735 2.634 8.521 1.00 61.94 86 SER A CA 1
ATOM 619 C C . SER A 1 86 ? -40.301 1.214 8.892 1.00 61.94 86 SER A C 1
ATOM 621 O O . SER A 1 86 ? -41.117 0.298 8.842 1.00 61.94 86 SER A O 1
ATOM 623 N N . VAL A 1 87 ? -39.060 1.000 9.344 1.00 56.31 87 VAL A N 1
ATOM 624 C CA . VAL A 1 87 ? -38.725 -0.263 10.018 1.00 56.31 87 VAL A CA 1
ATOM 625 C C . VAL A 1 87 ? -39.079 -0.095 11.497 1.00 56.31 87 VAL A C 1
ATOM 627 O O . VAL A 1 87 ? -38.391 0.674 12.176 1.00 56.31 87 VAL A O 1
ATOM 630 N N . PRO A 1 88 ? -40.139 -0.742 12.025 1.00 67.75 88 PRO A N 1
ATOM 631 C CA . PRO A 1 88 ? -40.341 -0.774 13.465 1.00 67.75 88 PRO A CA 1
ATOM 632 C C . PRO A 1 88 ? -39.065 -1.347 14.099 1.00 67.75 88 PRO A C 1
ATOM 634 O O . PRO A 1 88 ? -38.538 -2.344 13.590 1.00 67.75 88 PRO A O 1
ATOM 637 N N . PRO A 1 89 ? -38.513 -0.718 15.154 1.00 66.69 89 PRO A N 1
ATOM 638 C CA . PRO A 1 89 ? -37.335 -1.249 15.821 1.00 66.69 89 PRO A CA 1
ATOM 639 C C . PRO A 1 89 ? -37.634 -2.701 16.206 1.00 66.69 89 PRO A C 1
ATOM 641 O O . PRO A 1 89 ? -38.723 -2.962 16.730 1.00 66.69 89 PRO A O 1
ATOM 644 N N . PRO A 1 90 ? -36.727 -3.661 15.943 1.00 59.44 90 PRO A N 1
ATOM 645 C CA . PRO A 1 90 ? -36.913 -5.001 16.468 1.00 59.44 90 PRO A CA 1
ATOM 646 C C . PRO A 1 90 ? -37.093 -4.841 17.973 1.00 59.44 90 PRO A C 1
ATOM 648 O O . PRO A 1 90 ? -36.258 -4.204 18.624 1.00 59.44 90 PRO A O 1
ATOM 651 N N . LEU A 1 91 ? -38.224 -5.332 18.487 1.00 54.06 91 LEU A N 1
ATOM 652 C CA . LEU A 1 91 ? -38.530 -5.365 19.908 1.00 54.06 91 LEU A CA 1
ATOM 653 C C . LEU A 1 91 ? -37.287 -5.893 20.620 1.00 54.06 91 LEU A C 1
ATOM 655 O O . LEU A 1 91 ? -36.936 -7.067 20.515 1.00 54.06 91 LEU A O 1
ATOM 659 N N . SER A 1 92 ? -36.565 -4.969 21.250 1.00 55.06 92 SER A N 1
ATOM 660 C CA . SER A 1 92 ? -35.356 -5.274 21.992 1.00 55.06 92 SER A CA 1
ATOM 661 C C . SER A 1 92 ? -35.759 -6.270 23.069 1.00 55.06 92 SER A C 1
ATOM 663 O O . SER A 1 92 ? -36.681 -5.963 23.829 1.00 55.06 92 SER A O 1
ATOM 665 N N . PRO A 1 93 ? -35.131 -7.453 23.166 1.00 56.88 93 PRO A N 1
ATOM 666 C CA . PRO A 1 93 ? -35.408 -8.330 24.282 1.00 56.88 93 PRO A CA 1
ATOM 667 C C . PRO A 1 93 ? -34.934 -7.617 25.549 1.00 56.88 93 PRO A C 1
ATOM 669 O O . PRO A 1 93 ? -33.737 -7.509 25.822 1.00 56.88 93 PRO A O 1
ATOM 672 N N . ALA A 1 94 ? -35.897 -7.114 26.318 1.00 48.91 94 ALA A N 1
ATOM 673 C CA . ALA A 1 94 ? -35.750 -6.687 27.699 1.00 48.91 94 ALA A CA 1
ATOM 674 C C . ALA A 1 94 ? -35.492 -7.922 28.584 1.00 48.91 94 ALA A C 1
ATOM 676 O O . ALA A 1 94 ? -36.297 -8.298 29.426 1.00 48.91 94 ALA A O 1
ATOM 677 N N . GLY A 1 95 ? -34.362 -8.587 28.344 1.00 52.47 95 GLY A N 1
ATOM 678 C CA . GLY A 1 95 ? -33.851 -9.723 29.103 1.00 52.47 95 GLY A CA 1
ATOM 679 C C . GLY A 1 95 ? -32.482 -9.369 29.663 1.00 52.47 95 GLY A C 1
ATOM 680 O O . GLY A 1 95 ? -31.461 -9.879 29.208 1.00 52.47 95 GLY A O 1
ATOM 681 N N . GLY A 1 96 ? -32.460 -8.422 30.601 1.00 59.88 96 GLY A N 1
ATOM 682 C CA . GLY A 1 96 ? -31.260 -7.881 31.237 1.00 59.88 96 GLY A CA 1
ATOM 683 C C . GLY A 1 96 ? -30.608 -8.837 32.234 1.00 59.88 96 GLY A C 1
ATOM 684 O O . GLY A 1 96 ? -30.405 -8.465 33.387 1.00 59.88 96 GLY A O 1
ATOM 685 N N . SER A 1 97 ? -30.243 -10.051 31.815 1.00 77.25 97 SER A N 1
ATOM 686 C CA . SER A 1 97 ? -29.324 -10.855 32.617 1.00 77.25 97 SER A CA 1
ATOM 687 C C . SER A 1 97 ? -27.947 -10.191 32.561 1.00 77.25 97 SER A C 1
ATOM 689 O O . SER A 1 97 ? -27.377 -9.928 31.501 1.00 77.25 97 SER A O 1
ATOM 691 N N . THR A 1 98 ? -27.448 -9.806 33.727 1.00 91.00 98 THR A N 1
ATOM 692 C CA . THR A 1 98 ? -26.133 -9.189 33.894 1.00 91.00 98 THR A CA 1
ATOM 693 C C . THR A 1 98 ? -25.207 -10.266 34.439 1.00 91.00 98 THR A C 1
ATOM 695 O O . THR A 1 98 ? -25.585 -10.993 35.353 1.00 91.00 98 THR A O 1
ATOM 698 N N . LYS A 1 99 ? -24.016 -10.408 33.859 1.00 92.50 99 LYS A N 1
ATOM 699 C CA . LYS A 1 99 ? -22.993 -11.366 34.301 1.00 92.50 99 LYS A CA 1
ATOM 700 C C . LYS A 1 99 ? -21.740 -10.612 34.750 1.00 92.50 99 LYS A C 1
ATOM 702 O O . LYS A 1 99 ? -21.494 -9.526 34.224 1.00 92.50 99 LYS A O 1
ATOM 707 N N . PRO A 1 100 ? -20.944 -11.130 35.696 1.00 94.69 100 PRO A N 1
ATOM 708 C CA . PRO A 1 100 ? -19.654 -10.531 36.020 1.00 94.69 100 PRO A CA 1
ATOM 709 C C . PRO A 1 100 ? -18.657 -10.763 34.876 1.00 94.69 100 PRO A C 1
ATOM 711 O O . PRO A 1 100 ? -18.642 -11.821 34.241 1.00 94.69 100 PRO A O 1
ATOM 714 N N . CYS A 1 101 ? -17.824 -9.766 34.581 1.00 94.19 101 CYS A N 1
ATOM 715 C CA . CYS A 1 101 ? -16.754 -9.906 33.597 1.00 94.19 101 CYS A CA 1
ATOM 716 C C . CYS A 1 101 ? -15.648 -10.841 34.134 1.00 94.19 101 CYS A C 1
ATOM 718 O O . CYS A 1 101 ? -15.102 -10.548 35.196 1.00 94.19 101 CYS A O 1
ATOM 720 N N . PRO A 1 102 ? -15.222 -11.890 33.403 1.00 92.06 102 PRO A N 1
ATOM 721 C CA . PRO A 1 102 ? -14.192 -12.830 33.870 1.00 92.06 102 PRO A CA 1
ATOM 722 C C . PRO A 1 102 ? -12.783 -12.224 33.994 1.00 92.06 102 PRO A C 1
ATOM 724 O O . PRO A 1 102 ? -11.897 -12.857 34.552 1.00 92.06 102 PRO A O 1
ATOM 727 N N . PHE A 1 103 ? -12.563 -11.013 33.469 1.00 93.31 103 PHE A N 1
ATOM 728 C CA . PHE A 1 103 ? -11.255 -10.348 33.481 1.00 93.31 103 PHE A CA 1
ATOM 729 C C . PHE A 1 103 ? -11.126 -9.250 34.542 1.00 93.31 103 PHE A C 1
ATOM 731 O O . PHE A 1 103 ? -10.020 -8.961 34.981 1.00 93.31 103 PHE A O 1
ATOM 738 N N . CYS A 1 104 ? -12.230 -8.600 34.916 1.00 94.19 104 CYS A N 1
ATOM 739 C CA . CYS A 1 104 ? -12.211 -7.440 35.817 1.00 94.19 104 CYS A CA 1
ATOM 740 C C . CYS A 1 104 ? -13.273 -7.480 36.927 1.00 94.19 104 CYS A C 1
ATOM 742 O O . CYS A 1 104 ? -13.176 -6.724 37.883 1.00 94.19 104 CYS A O 1
ATOM 744 N N . GLY A 1 105 ? -14.246 -8.394 36.858 1.00 93.06 105 GLY A N 1
ATOM 745 C CA . GLY A 1 105 ? -15.239 -8.613 37.912 1.00 93.06 105 GLY A CA 1
ATOM 746 C C . GLY A 1 105 ? -16.478 -7.716 37.845 1.00 93.06 105 GLY A C 1
ATOM 747 O O . GLY A 1 105 ? -17.497 -8.078 38.429 1.00 93.06 105 GLY A O 1
ATOM 748 N N . GLU A 1 106 ? -16.467 -6.600 37.104 1.00 95.00 106 GLU A N 1
ATOM 749 C CA . GLU A 1 106 ? -17.643 -5.722 37.048 1.00 95.00 106 GLU A CA 1
ATOM 750 C C . GLU A 1 106 ? -18.835 -6.331 36.293 1.00 95.00 106 GLU A C 1
ATOM 752 O O . GLU A 1 106 ? -18.700 -7.131 35.362 1.00 95.00 106 GLU A O 1
ATOM 757 N N . ALA A 1 107 ? -20.025 -5.877 36.686 1.00 94.19 107 ALA A N 1
ATOM 758 C CA . ALA A 1 107 ? -21.311 -6.255 36.127 1.00 94.19 107 ALA A CA 1
ATOM 759 C C . ALA A 1 107 ? -21.488 -5.746 34.679 1.00 94.19 107 ALA A C 1
ATOM 761 O O . ALA A 1 107 ? -21.545 -4.541 34.407 1.00 94.19 107 ALA A O 1
ATOM 762 N N . ILE A 1 108 ? -21.608 -6.676 33.732 1.00 93.81 108 ILE A N 1
ATOM 763 C CA . ILE A 1 108 ? -21.779 -6.411 32.298 1.00 93.81 108 ILE A CA 1
ATOM 764 C C . ILE A 1 108 ? -23.045 -7.082 31.760 1.00 93.81 108 ILE A C 1
ATOM 766 O O . ILE A 1 108 ? -23.494 -8.103 32.274 1.00 93.81 108 ILE A O 1
ATOM 770 N N . GLN A 1 109 ? -23.615 -6.545 30.681 1.00 92.06 109 GLN A N 1
ATOM 771 C CA . GLN A 1 109 ? -24.771 -7.180 30.038 1.00 92.06 109 GLN A CA 1
ATOM 772 C C . GLN A 1 109 ? -24.389 -8.578 29.530 1.00 92.06 109 GLN A C 1
ATOM 774 O O . GLN A 1 109 ? -23.304 -8.749 28.969 1.00 92.06 109 GLN A O 1
ATOM 779 N N . ALA A 1 110 ? -25.265 -9.577 29.669 1.00 88.94 110 ALA A N 1
ATOM 780 C CA . ALA A 1 110 ? -24.979 -10.943 29.216 1.00 88.94 110 ALA A CA 1
ATOM 781 C C . ALA A 1 110 ? -24.634 -11.015 27.719 1.00 88.94 110 ALA A C 1
ATOM 783 O O . ALA A 1 110 ? -23.806 -11.841 27.324 1.00 88.94 110 ALA A O 1
ATOM 784 N N . VAL A 1 111 ? -25.203 -10.100 26.926 1.00 89.81 111 VAL A N 1
ATOM 785 C CA . VAL A 1 111 ? -25.001 -9.949 25.474 1.00 89.81 111 VAL A CA 1
ATOM 786 C C . VAL A 1 111 ? -23.732 -9.145 25.122 1.00 89.81 111 VAL A C 1
ATOM 788 O O . VAL A 1 111 ? -23.386 -8.997 23.949 1.00 89.81 111 VAL A O 1
ATOM 791 N N . ALA A 1 112 ? -23.011 -8.600 26.110 1.00 89.44 112 ALA A N 1
ATOM 792 C CA . ALA A 1 112 ? -21.840 -7.767 25.863 1.00 89.44 112 ALA A CA 1
ATOM 793 C C . ALA A 1 112 ? -20.673 -8.589 25.293 1.00 89.44 112 ALA A C 1
ATOM 795 O O . ALA A 1 112 ? -20.049 -9.390 25.987 1.00 89.44 112 ALA A O 1
ATOM 796 N N . LYS A 1 113 ? -20.337 -8.315 24.029 1.00 91.50 113 LYS A N 1
ATOM 797 C CA . LYS A 1 113 ? -19.171 -8.879 23.326 1.00 91.50 113 LYS A CA 1
ATOM 798 C C . LYS A 1 113 ? -17.837 -8.297 23.803 1.00 91.50 113 LYS A C 1
ATOM 800 O O . LYS A 1 113 ? -16.783 -8.917 23.672 1.00 91.50 113 LYS A O 1
ATOM 805 N N . LYS A 1 114 ? -17.877 -7.076 24.346 1.00 92.38 114 LYS A N 1
ATOM 806 C CA . LYS A 1 114 ? -16.717 -6.338 24.848 1.00 92.38 114 LYS A CA 1
ATOM 807 C C . LYS A 1 114 ? -17.056 -5.683 26.179 1.00 92.38 114 LYS A C 1
ATOM 809 O O . LYS A 1 114 ? -18.102 -5.043 26.301 1.00 92.38 114 LYS A O 1
ATOM 814 N N . CYS A 1 115 ? -16.173 -5.820 27.161 1.00 93.06 115 CYS A N 1
ATOM 815 C CA . CYS A 1 115 ? -16.377 -5.194 28.460 1.00 93.06 115 CYS A CA 1
ATOM 816 C C . CYS A 1 115 ? -16.229 -3.663 28.362 1.00 93.06 115 CYS A C 1
ATOM 818 O O . CYS A 1 115 ? -15.237 -3.164 27.832 1.00 93.06 115 CYS A O 1
ATOM 820 N N . LYS A 1 116 ? -17.192 -2.908 28.909 1.00 91.06 116 LYS A N 1
ATOM 821 C CA . LYS A 1 116 ? -17.143 -1.433 28.982 1.00 91.06 116 LYS A CA 1
ATOM 822 C C . LYS A 1 116 ? -16.152 -0.902 30.032 1.00 91.06 116 LYS A C 1
ATOM 824 O O . LYS A 1 116 ? -15.730 0.248 29.933 1.00 91.06 116 LYS A O 1
ATOM 829 N N . HIS A 1 117 ? -15.785 -1.736 31.010 1.00 93.69 117 HIS A N 1
ATOM 830 C CA . HIS A 1 117 ? -14.884 -1.387 32.111 1.00 93.69 117 HIS A CA 1
ATOM 831 C C . HIS A 1 117 ? -13.413 -1.627 31.731 1.00 93.69 117 HIS A C 1
ATOM 833 O O . HIS A 1 117 ? -12.647 -0.667 31.648 1.00 93.69 117 HIS A O 1
ATOM 839 N N . CYS A 1 118 ? -13.029 -2.869 31.398 1.00 89.50 118 CYS A N 1
ATOM 840 C CA . CYS A 1 118 ? -11.640 -3.219 31.056 1.00 89.50 118 CYS A CA 1
ATOM 841 C C . CYS A 1 118 ? -11.313 -3.199 29.551 1.00 89.50 118 CYS A C 1
ATOM 843 O O . CYS A 1 118 ? -10.156 -3.024 29.177 1.00 89.50 118 CYS A O 1
ATOM 845 N N . GLY A 1 119 ? -12.309 -3.340 28.668 1.00 87.44 119 GLY A N 1
ATOM 846 C CA . GLY A 1 119 ? -12.101 -3.352 27.216 1.00 87.44 119 GLY A CA 1
ATOM 847 C C . GLY A 1 119 ? -11.705 -4.701 26.601 1.00 87.44 119 GLY A C 1
ATOM 848 O O . GLY A 1 119 ? -11.490 -4.734 25.388 1.00 87.44 119 GLY A O 1
ATOM 849 N N . GLU A 1 120 ? -11.640 -5.787 27.376 1.00 88.62 120 GLU A N 1
ATOM 850 C CA . GLU A 1 120 ? -11.359 -7.140 26.867 1.00 88.62 120 GLU A CA 1
ATOM 851 C C . GLU A 1 120 ? -12.560 -7.722 26.093 1.00 88.62 120 GLU A C 1
ATOM 853 O O . GLU A 1 120 ? -13.723 -7.400 26.384 1.00 88.62 120 GLU A O 1
ATOM 858 N N . PHE A 1 121 ? -12.286 -8.553 25.081 1.00 91.06 121 PHE A N 1
ATOM 859 C CA . PHE A 1 121 ? -13.321 -9.204 24.270 1.00 91.06 121 PHE A CA 1
ATOM 860 C C . PHE A 1 121 ? -13.719 -10.554 24.880 1.00 91.06 121 PHE A C 1
ATOM 862 O O . PHE A 1 121 ? -12.880 -11.424 25.085 1.00 91.06 121 PHE A O 1
ATOM 869 N N . LEU A 1 122 ? -15.016 -10.753 25.121 1.00 88.94 122 LEU A N 1
ATOM 870 C CA . LEU A 1 122 ? -15.552 -11.951 25.788 1.00 88.94 122 LEU A CA 1
ATOM 871 C C . LEU A 1 122 ? -15.995 -13.046 24.813 1.00 88.94 122 LEU A C 1
ATOM 873 O O . LEU A 1 122 ? -16.378 -14.133 25.227 1.00 88.94 122 LEU A O 1
ATOM 877 N N . ASP A 1 123 ? -15.931 -12.764 23.513 1.00 84.56 123 ASP A N 1
ATOM 878 C CA . ASP A 1 123 ? -16.396 -13.654 22.447 1.00 84.56 123 ASP A CA 1
ATOM 879 C C . ASP A 1 123 ? -15.403 -14.778 22.100 1.00 84.56 123 ASP A C 1
ATOM 881 O O . ASP A 1 123 ? -15.597 -15.470 21.101 1.00 84.56 123 ASP A O 1
ATOM 885 N N . GLY A 1 124 ? -14.266 -14.891 22.798 1.00 77.38 124 GLY A N 1
ATOM 886 C CA . GLY A 1 124 ? -13.181 -15.826 22.453 1.00 77.38 124 GLY A CA 1
ATOM 887 C C . GLY A 1 124 ? -12.502 -15.554 21.099 1.00 77.38 124 GLY A C 1
ATOM 888 O O . GLY A 1 124 ? -11.485 -16.164 20.768 1.00 77.38 124 GLY A O 1
ATOM 889 N N . ARG A 1 125 ? -13.017 -14.602 20.308 1.00 74.62 125 ARG A N 1
ATOM 890 C CA . ARG A 1 125 ? -12.401 -14.134 19.068 1.00 74.62 125 ARG A CA 1
ATOM 891 C C . ARG A 1 125 ? -11.123 -13.382 19.398 1.00 74.62 125 ARG A C 1
ATOM 893 O O . ARG A 1 125 ? -11.148 -12.197 19.726 1.00 74.62 125 ARG A O 1
ATOM 900 N N . ARG A 1 126 ? -9.992 -14.068 19.252 1.00 67.62 126 ARG A N 1
ATOM 901 C CA . ARG A 1 126 ? -8.676 -13.434 19.269 1.00 67.62 126 ARG A CA 1
ATOM 902 C C . ARG A 1 126 ? -8.653 -12.367 18.162 1.00 67.62 126 ARG A C 1
ATOM 904 O O . ARG A 1 126 ? -8.966 -12.701 17.015 1.00 67.62 126 ARG A O 1
ATOM 911 N N . PRO A 1 127 ? -8.326 -11.095 18.458 1.00 62.25 127 PRO A N 1
ATOM 912 C CA . PRO A 1 127 ? -8.206 -10.087 17.415 1.00 62.25 127 PRO A CA 1
ATOM 913 C C . PRO A 1 127 ? -7.192 -10.581 16.373 1.00 62.25 127 PRO A C 1
ATOM 915 O O . PRO A 1 127 ? -6.153 -11.127 16.764 1.00 62.25 127 PRO A O 1
ATOM 918 N N . PRO A 1 128 ? -7.475 -10.430 15.063 1.00 59.91 128 PRO A N 1
ATOM 919 C CA . PRO A 1 128 ? -6.572 -10.901 14.025 1.00 59.91 128 PRO A CA 1
ATOM 920 C C . PRO A 1 128 ? -5.202 -10.285 14.278 1.00 59.91 128 PRO A C 1
ATOM 922 O O . PRO A 1 128 ? -5.072 -9.065 14.445 1.00 59.91 128 PRO A O 1
ATOM 925 N N . SER A 1 129 ? -4.188 -11.142 14.365 1.00 71.12 129 SER A N 1
ATOM 926 C CA . SER A 1 129 ? -2.834 -10.709 14.682 1.00 71.12 129 SER A CA 1
ATOM 927 C C . SER A 1 129 ? -2.390 -9.640 13.678 1.00 71.12 129 SER A C 1
ATOM 929 O O . SER A 1 129 ? -2.836 -9.601 12.526 1.00 71.12 129 SER A O 1
ATOM 931 N N . LYS A 1 130 ? -1.477 -8.749 14.083 1.00 63.06 130 LYS A N 1
ATOM 932 C CA . LYS A 1 130 ? -0.896 -7.758 13.158 1.00 63.06 130 LYS A CA 1
ATOM 933 C C . LYS A 1 130 ? -0.321 -8.428 11.894 1.00 63.06 130 LYS A C 1
ATOM 935 O O . LYS A 1 130 ? -0.338 -7.817 10.829 1.00 63.06 130 LYS A O 1
ATOM 940 N N . ALA A 1 131 ? 0.113 -9.690 11.997 1.00 64.38 131 ALA A N 1
ATOM 941 C CA . ALA A 1 131 ? 0.522 -10.521 10.867 1.00 64.38 131 ALA A CA 1
ATOM 942 C C . ALA A 1 131 ? -0.647 -10.829 9.912 1.00 64.38 131 ALA A C 1
ATOM 944 O O . ALA A 1 131 ? -0.519 -10.614 8.710 1.00 64.38 131 ALA A O 1
ATOM 945 N N . GLN A 1 132 ? -1.814 -11.211 10.432 1.00 61.22 132 GLN A N 1
ATOM 946 C CA . GLN A 1 132 ? -3.009 -11.493 9.630 1.00 61.22 132 GLN A CA 1
ATOM 947 C C . GLN A 1 132 ? -3.578 -10.237 8.951 1.00 61.22 132 GLN A C 1
ATOM 949 O O . GLN A 1 132 ? -3.980 -10.295 7.790 1.00 61.22 132 GLN A O 1
ATOM 954 N N . ARG A 1 133 ? -3.524 -9.068 9.609 1.00 56.72 133 ARG A N 1
ATOM 955 C CA . ARG A 1 133 ? -3.873 -7.778 8.974 1.00 56.72 133 ARG A CA 1
ATOM 956 C C . ARG A 1 133 ? -2.931 -7.403 7.823 1.00 56.72 133 ARG A C 1
ATOM 958 O O . ARG A 1 133 ? -3.390 -6.861 6.820 1.00 56.72 133 ARG A O 1
ATOM 965 N N . ARG A 1 134 ? -1.635 -7.726 7.924 1.00 56.22 134 ARG A N 1
ATOM 966 C CA . ARG A 1 134 ? -0.672 -7.555 6.818 1.00 56.22 134 ARG A CA 1
ATOM 967 C C . ARG A 1 134 ? -0.923 -8.526 5.662 1.00 56.22 134 ARG A C 1
ATOM 969 O O . ARG A 1 134 ? -0.555 -8.225 4.531 1.00 56.22 134 ARG A O 1
ATOM 976 N N . SER A 1 135 ? -1.522 -9.682 5.923 1.00 52.00 135 SER A N 1
ATOM 977 C CA . SER A 1 135 ? -1.855 -10.667 4.888 1.00 52.00 135 SER A CA 1
ATOM 978 C C . SER A 1 135 ? -3.173 -10.338 4.180 1.00 52.00 135 SER A C 1
ATOM 980 O O . SER A 1 135 ? -3.246 -10.457 2.962 1.00 52.00 135 SER A O 1
ATOM 982 N N . ALA A 1 136 ? -4.170 -9.806 4.894 1.00 55.78 136 ALA A N 1
ATOM 983 C CA . ALA A 1 136 ? -5.427 -9.351 4.290 1.00 55.78 136 ALA A CA 1
ATOM 984 C C . ALA A 1 136 ? -5.238 -8.143 3.345 1.00 55.78 136 ALA A C 1
ATOM 986 O O . ALA A 1 136 ? -5.874 -8.079 2.298 1.00 55.78 136 ALA A O 1
ATOM 987 N N . GLY A 1 137 ? -4.312 -7.224 3.658 1.00 47.00 137 GLY A N 1
ATOM 988 C CA . GLY A 1 137 ? -3.946 -6.114 2.761 1.00 47.00 137 GLY A CA 1
ATOM 989 C C . GLY A 1 137 ? -3.114 -6.537 1.542 1.00 47.00 137 GLY A C 1
ATOM 990 O O . GLY A 1 137 ? -3.209 -5.914 0.490 1.00 47.00 137 GLY A O 1
ATOM 991 N N . ARG A 1 138 ? -2.345 -7.630 1.649 1.00 48.00 138 ARG A N 1
ATOM 992 C CA . ARG A 1 138 ? -1.640 -8.242 0.507 1.00 48.00 138 ARG A CA 1
ATOM 993 C C . ARG A 1 138 ? -2.585 -9.025 -0.408 1.00 48.00 138 ARG A C 1
ATOM 995 O O . ARG A 1 138 ? -2.373 -9.056 -1.614 1.00 48.00 138 ARG A O 1
ATOM 1002 N N . GLY A 1 139 ? -3.666 -9.579 0.141 1.00 42.66 139 GLY A N 1
ATOM 1003 C CA . GLY A 1 139 ? -4.681 -10.302 -0.624 1.00 42.66 139 GLY A CA 1
ATOM 1004 C C . GLY A 1 139 ? -5.554 -9.421 -1.521 1.00 42.66 139 GLY A C 1
ATOM 1005 O O . GLY A 1 139 ? -6.045 -9.910 -2.525 1.00 42.66 139 GLY A O 1
ATOM 1006 N N . ALA A 1 140 ? -5.724 -8.127 -1.229 1.00 45.38 140 ALA A N 1
ATOM 1007 C CA . ALA A 1 140 ? -6.535 -7.239 -2.074 1.00 45.38 140 ALA A CA 1
ATOM 1008 C C . ALA A 1 140 ? -5.796 -6.744 -3.336 1.00 45.38 140 ALA A C 1
ATOM 1010 O O . ALA A 1 140 ? -6.440 -6.490 -4.349 1.00 45.38 140 ALA A O 1
ATOM 1011 N N . ALA A 1 141 ? -4.459 -6.660 -3.302 1.00 45.16 141 ALA A N 1
ATOM 1012 C CA . ALA A 1 141 ? -3.640 -6.347 -4.480 1.00 45.16 141 ALA A CA 1
ATOM 1013 C C . ALA A 1 141 ? -3.315 -7.591 -5.333 1.00 45.16 141 ALA A C 1
ATOM 1015 O O . ALA A 1 141 ? -3.053 -7.465 -6.522 1.00 45.16 141 ALA A O 1
ATOM 1016 N N . VAL A 1 142 ? -3.381 -8.794 -4.746 1.00 44.81 142 VAL A N 1
ATOM 1017 C CA . VAL A 1 142 ? -3.188 -10.077 -5.456 1.00 44.81 142 VAL A CA 1
ATOM 1018 C C . VAL A 1 142 ? -4.529 -10.738 -5.842 1.00 44.81 142 VAL A C 1
ATOM 1020 O O . VAL A 1 142 ? -4.589 -11.593 -6.719 1.00 44.81 142 VAL A O 1
ATOM 1023 N N . GLY A 1 143 ? -5.643 -10.309 -5.241 1.00 37.78 143 GLY A N 1
ATOM 1024 C CA . GLY A 1 143 ? -6.969 -10.930 -5.355 1.00 37.78 143 GLY A CA 1
ATOM 1025 C C . GLY A 1 143 ? -7.913 -10.333 -6.402 1.00 37.78 143 GLY A C 1
ATOM 1026 O O . GLY A 1 143 ? -9.109 -10.601 -6.351 1.00 37.78 143 GLY A O 1
ATOM 1027 N N . ARG A 1 144 ? -7.414 -9.542 -7.359 1.00 38.94 144 ARG A N 1
ATOM 1028 C CA . ARG A 1 144 ? -8.123 -9.238 -8.621 1.00 38.94 144 ARG A CA 1
ATOM 1029 C C . ARG A 1 144 ? -7.288 -9.647 -9.833 1.00 38.94 144 ARG A C 1
ATOM 1031 O O . ARG A 1 144 ? -7.130 -8.898 -10.782 1.00 38.94 144 ARG A O 1
ATOM 1038 N N . AL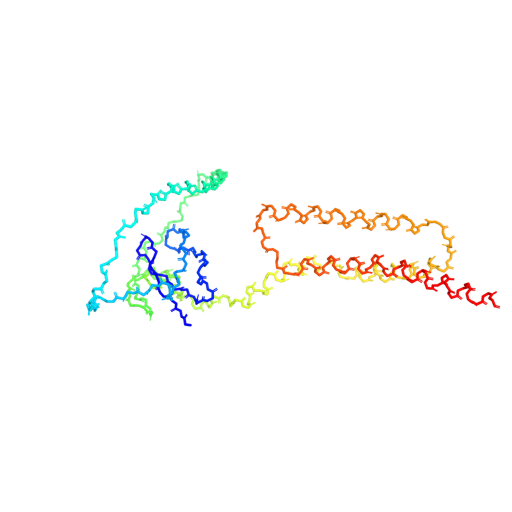A A 1 145 ? -6.745 -10.857 -9.793 1.00 43.59 145 ALA A N 1
ATOM 1039 C CA . ALA A 1 145 ? -6.236 -11.533 -10.986 1.00 43.59 145 ALA A CA 1
ATOM 1040 C C . ALA A 1 145 ? -6.531 -13.045 -10.969 1.00 43.59 145 ALA A C 1
ATOM 1042 O O . ALA A 1 145 ? -5.936 -13.806 -11.723 1.00 43.59 145 ALA A O 1
ATOM 1043 N N . SER A 1 146 ? -7.472 -13.507 -10.134 1.00 42.16 146 SER A N 1
ATOM 1044 C CA . SER A 1 146 ? -7.866 -14.924 -10.070 1.00 42.16 146 SER A CA 1
ATOM 1045 C C . SER A 1 146 ? -9.016 -15.246 -11.031 1.00 42.16 146 SER A C 1
ATOM 1047 O O . SER A 1 146 ? -10.020 -15.847 -10.658 1.00 42.16 146 SER A O 1
ATOM 1049 N N . GLY A 1 147 ? -8.874 -14.813 -12.279 1.00 44.09 147 GLY A N 1
ATOM 1050 C CA . GLY A 1 147 ? -9.801 -15.120 -13.359 1.00 44.09 147 GLY A CA 1
ATOM 1051 C C . GLY A 1 147 ? -9.191 -14.665 -14.672 1.00 44.09 147 GLY A C 1
ATOM 1052 O O . GLY A 1 147 ? -9.460 -13.545 -15.091 1.00 44.09 147 GLY A O 1
ATOM 1053 N N . LYS A 1 148 ? -8.371 -15.539 -15.279 1.00 39.53 148 LYS A N 1
ATOM 1054 C CA . LYS A 1 148 ? -7.478 -15.334 -16.449 1.00 39.53 148 LYS A CA 1
ATOM 1055 C C . LYS A 1 148 ? -6.005 -15.041 -16.107 1.00 39.53 148 LYS A C 1
ATOM 1057 O O . LYS A 1 148 ? -5.351 -14.251 -16.770 1.00 39.53 148 LYS A O 1
ATOM 1062 N N . ALA A 1 149 ? -5.429 -15.740 -15.125 1.00 45.31 149 ALA A N 1
ATOM 1063 C CA . ALA A 1 149 ? -3.968 -15.756 -14.936 1.00 45.31 149 ALA A CA 1
ATOM 1064 C C . ALA A 1 149 ? -3.211 -16.356 -16.146 1.00 45.31 149 ALA A C 1
ATOM 1066 O O . ALA A 1 149 ? -2.029 -16.087 -16.337 1.00 45.31 149 ALA A O 1
ATOM 1067 N N . THR A 1 150 ? -3.899 -17.107 -17.010 1.00 52.56 150 THR A N 1
ATOM 1068 C CA . THR A 1 150 ? -3.338 -17.646 -18.252 1.00 52.56 150 THR A CA 1
ATOM 1069 C C . THR A 1 150 ? -3.047 -16.562 -19.291 1.00 52.56 150 THR A C 1
ATOM 1071 O O . THR A 1 150 ? -2.116 -16.735 -20.065 1.00 52.56 150 THR A O 1
ATOM 1074 N N . SER A 1 151 ? -3.765 -15.428 -19.301 1.00 54.03 151 SER A N 1
ATOM 1075 C CA . SER A 1 151 ? -3.612 -14.435 -20.377 1.00 54.03 151 SER A CA 1
ATOM 1076 C C . SER A 1 151 ? -2.389 -13.529 -20.222 1.00 54.03 151 SER A C 1
ATOM 1078 O O . SER A 1 151 ? -1.895 -13.006 -21.215 1.00 54.03 151 SER A O 1
ATOM 1080 N N . SER A 1 152 ? -1.889 -13.329 -18.998 1.00 60.81 152 SER A N 1
ATOM 1081 C CA . SER A 1 152 ? -0.732 -12.452 -18.755 1.00 60.81 152 SER A CA 1
ATOM 1082 C C . SER A 1 152 ? 0.572 -13.109 -19.206 1.00 60.81 152 SER A C 1
ATOM 1084 O O . SER A 1 152 ? 1.339 -12.522 -19.966 1.00 60.81 152 SER A O 1
ATOM 1086 N N . LEU A 1 153 ? 0.773 -14.377 -18.829 1.00 64.81 153 LEU A N 1
ATOM 1087 C CA . LEU A 1 153 ? 1.934 -15.147 -19.268 1.00 64.81 153 LEU A CA 1
ATOM 1088 C C . LEU A 1 153 ? 1.899 -15.376 -20.779 1.00 64.81 153 LEU A C 1
ATOM 1090 O O . LEU A 1 153 ? 2.930 -15.215 -21.415 1.00 64.81 153 LEU A O 1
ATOM 1094 N N . THR A 1 154 ? 0.735 -15.649 -21.383 1.00 75.62 154 THR A N 1
ATOM 1095 C CA . THR A 1 154 ? 0.651 -15.798 -22.845 1.00 75.62 154 THR A CA 1
ATOM 1096 C C . THR A 1 154 ? 0.895 -14.487 -23.583 1.00 75.62 154 THR A C 1
ATOM 1098 O O . THR A 1 154 ? 1.561 -14.520 -24.606 1.00 75.62 154 THR A O 1
ATOM 1101 N N . MET A 1 155 ? 0.417 -13.335 -23.090 1.00 67.88 155 MET A N 1
ATOM 1102 C CA . MET A 1 155 ? 0.692 -12.037 -23.732 1.00 67.88 155 MET A CA 1
ATOM 1103 C C . MET A 1 155 ? 2.152 -11.615 -23.570 1.00 67.88 155 MET A C 1
ATOM 1105 O O . MET A 1 155 ? 2.722 -11.028 -24.483 1.00 67.88 155 MET A O 1
ATOM 1109 N N . SER A 1 156 ? 2.780 -11.961 -22.445 1.00 74.56 156 SER A N 1
ATOM 1110 C CA . SER A 1 156 ? 4.194 -11.677 -22.204 1.00 74.56 156 SER A CA 1
ATOM 1111 C C . SER A 1 156 ? 5.112 -12.615 -22.997 1.00 74.56 156 SER A C 1
ATOM 1113 O O . SER A 1 156 ? 6.072 -12.148 -23.599 1.00 74.56 156 SER A O 1
ATOM 1115 N N . LEU A 1 157 ? 4.783 -13.909 -23.099 1.00 80.62 157 LEU A N 1
ATOM 1116 C CA . LEU A 1 157 ? 5.532 -14.867 -23.920 1.00 80.62 157 LEU A CA 1
ATOM 1117 C C . LEU A 1 157 ? 5.333 -14.602 -25.417 1.00 80.62 157 LEU A C 1
ATOM 1119 O O . LEU A 1 157 ? 6.302 -14.612 -26.165 1.00 80.62 157 LEU A O 1
ATOM 1123 N N . LEU A 1 158 ? 4.101 -14.318 -25.855 1.00 80.44 158 LEU A N 1
ATOM 1124 C CA . LEU A 1 158 ? 3.815 -13.930 -27.237 1.00 80.44 158 LEU A CA 1
ATOM 1125 C C . LEU A 1 158 ? 4.485 -12.593 -27.568 1.00 80.44 158 LEU A C 1
ATOM 1127 O O . LEU A 1 158 ? 5.074 -12.468 -28.631 1.00 80.44 158 LEU A O 1
ATOM 1131 N N . GLY A 1 159 ? 4.474 -11.634 -26.638 1.00 73.38 159 GLY A N 1
ATOM 1132 C CA . GLY A 1 159 ? 5.224 -10.386 -26.745 1.00 73.38 159 GLY A CA 1
ATOM 1133 C C . GLY A 1 159 ? 6.725 -10.623 -26.878 1.00 73.38 159 GLY A C 1
ATOM 1134 O O . GLY A 1 159 ? 7.329 -10.068 -27.780 1.00 73.38 159 GLY A O 1
ATOM 1135 N N . LEU A 1 160 ? 7.323 -11.496 -26.064 1.00 72.94 160 LEU A N 1
ATOM 1136 C CA . LEU A 1 160 ? 8.751 -11.826 -26.126 1.00 72.94 160 LEU A CA 1
ATOM 1137 C C . LEU A 1 160 ? 9.128 -12.568 -27.416 1.00 72.94 160 LEU A C 1
ATOM 1139 O O . LEU A 1 160 ? 10.166 -12.283 -28.005 1.00 72.94 160 LEU A O 1
ATOM 1143 N N . VAL A 1 161 ? 8.281 -13.490 -27.877 1.00 76.81 161 VAL A N 1
ATOM 1144 C CA . VAL A 1 161 ? 8.484 -14.240 -29.125 1.00 76.81 161 VAL A CA 1
ATOM 1145 C C . VAL A 1 161 ? 8.309 -13.333 -30.341 1.00 76.81 161 VAL A C 1
ATOM 1147 O O . VAL A 1 161 ? 9.135 -13.383 -31.244 1.00 76.81 161 VAL A O 1
ATOM 1150 N N . LEU A 1 162 ? 7.296 -12.462 -30.364 1.00 71.12 162 LEU A N 1
ATOM 1151 C CA . LEU A 1 162 ? 7.089 -11.490 -31.444 1.00 71.12 162 LEU A CA 1
ATOM 1152 C C . LEU A 1 162 ? 8.120 -10.357 -31.408 1.00 71.12 162 LEU A C 1
ATOM 1154 O O . LEU A 1 162 ? 8.520 -9.879 -32.463 1.00 71.12 162 LEU A O 1
ATOM 1158 N N . TYR A 1 163 ? 8.581 -9.950 -30.225 1.00 68.50 163 TYR A N 1
ATOM 1159 C CA . TYR A 1 163 ? 9.666 -8.986 -30.072 1.00 68.50 163 TYR A CA 1
ATOM 1160 C C . TYR A 1 163 ? 10.979 -9.608 -30.543 1.00 68.50 163 TYR A C 1
ATOM 1162 O O . TYR A 1 163 ? 11.634 -9.023 -31.389 1.00 68.50 163 TYR A O 1
ATOM 1170 N N . GLY A 1 164 ? 11.317 -10.829 -30.118 1.00 66.38 164 GLY A N 1
ATOM 1171 C CA . GLY A 1 164 ? 12.507 -11.550 -30.580 1.00 66.38 164 GLY A CA 1
ATOM 1172 C C . GLY A 1 164 ? 12.484 -11.884 -32.077 1.00 66.38 164 GLY A C 1
ATOM 1173 O O . GLY A 1 164 ? 13.498 -11.727 -32.751 1.00 66.38 164 GLY A O 1
ATOM 1174 N N . ALA A 1 165 ? 11.328 -12.277 -32.622 1.00 63.75 165 ALA A N 1
ATOM 1175 C CA . ALA A 1 165 ? 11.166 -12.572 -34.048 1.00 63.75 165 ALA A CA 1
ATOM 1176 C C . ALA A 1 165 ? 11.076 -11.301 -34.915 1.00 63.75 165 ALA A C 1
ATOM 1178 O O . ALA A 1 165 ? 11.587 -11.281 -36.031 1.00 63.75 165 ALA A O 1
ATOM 1179 N N . GLY A 1 166 ? 10.471 -10.223 -34.408 1.00 58.06 166 GLY A N 1
ATOM 1180 C CA . GLY A 1 166 ? 10.364 -8.932 -35.095 1.00 58.06 166 GLY A CA 1
ATOM 1181 C C . GLY A 1 166 ? 11.669 -8.131 -35.084 1.00 58.06 166 GLY A C 1
ATOM 1182 O O . GLY A 1 166 ? 11.971 -7.435 -36.053 1.00 58.06 166 GLY A O 1
ATOM 1183 N N . PHE A 1 167 ? 12.485 -8.289 -34.038 1.00 55.06 167 PHE A N 1
ATOM 1184 C CA . PHE A 1 167 ? 13.832 -7.714 -33.937 1.00 55.06 167 PHE A CA 1
ATOM 1185 C C . PHE A 1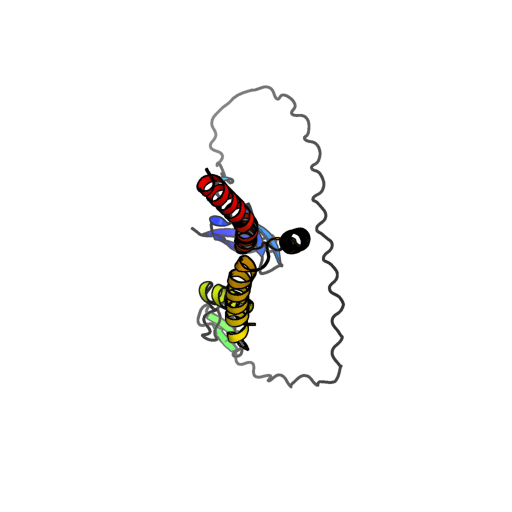 167 ? 14.784 -8.290 -34.993 1.00 55.06 167 PHE A C 1
ATOM 1187 O O . PHE A 1 167 ? 15.720 -7.615 -35.411 1.00 55.06 167 PHE A O 1
ATOM 1194 N N . ALA A 1 168 ? 14.514 -9.511 -35.465 1.00 60.47 168 ALA A N 1
ATOM 1195 C CA . ALA A 1 168 ? 15.288 -10.163 -36.513 1.00 60.47 168 ALA A CA 1
ATOM 1196 C C . ALA A 1 168 ? 14.870 -9.768 -37.944 1.00 60.47 168 ALA A C 1
ATOM 1198 O O . ALA A 1 168 ? 15.617 -10.066 -38.872 1.00 60.47 168 ALA A O 1
ATOM 1199 N N . VAL A 1 169 ? 13.712 -9.117 -38.157 1.00 55.53 169 VAL A N 1
ATOM 1200 C CA . VAL A 1 169 ? 13.138 -8.983 -39.516 1.00 55.53 169 VAL A CA 1
ATOM 1201 C C . VAL A 1 169 ? 12.969 -7.548 -40.029 1.00 55.53 169 VAL A C 1
ATOM 1203 O O . VAL A 1 169 ? 12.972 -7.370 -41.242 1.00 55.53 169 VAL A O 1
ATOM 1206 N N . CYS A 1 170 ? 12.927 -6.499 -39.202 1.00 47.62 170 CYS A N 1
ATOM 1207 C CA . CYS A 1 170 ? 12.815 -5.129 -39.735 1.00 47.62 170 CYS A CA 1
ATOM 1208 C C . CYS A 1 170 ? 13.719 -4.136 -38.999 1.00 47.62 170 CYS A C 1
ATOM 1210 O O . CYS A 1 170 ? 13.343 -3.545 -37.986 1.00 47.62 170 CYS A O 1
ATOM 1212 N N . ALA A 1 171 ? 14.907 -3.912 -39.555 1.00 62.53 171 ALA A N 1
ATOM 1213 C CA . ALA A 1 171 ? 15.746 -2.772 -39.222 1.00 62.53 171 ALA A CA 1
ATOM 1214 C C . ALA A 1 171 ? 15.018 -1.447 -39.567 1.00 62.53 171 ALA A C 1
ATOM 1216 O O . ALA A 1 171 ? 14.952 -1.073 -40.731 1.00 62.53 171 ALA A O 1
ATOM 1217 N N . LEU A 1 172 ? 14.534 -0.759 -38.513 1.00 66.25 172 LEU A N 1
ATOM 1218 C CA . LEU A 1 172 ? 14.033 0.635 -38.405 1.00 66.25 172 LEU A CA 1
ATOM 1219 C C . LEU A 1 172 ? 12.744 0.978 -39.200 1.00 66.25 172 LEU A C 1
ATOM 1221 O O . LEU A 1 172 ? 12.628 0.563 -40.346 1.00 66.25 172 LEU A O 1
ATOM 1225 N N . PRO A 1 173 ? 11.748 1.734 -38.652 1.00 56.91 173 PRO A N 1
ATOM 1226 C CA . PRO A 1 173 ? 11.828 2.826 -37.662 1.00 56.91 173 PRO A CA 1
ATOM 1227 C C . PRO A 1 173 ? 10.877 2.698 -36.435 1.00 56.91 173 PRO A C 1
ATOM 1229 O O . PRO A 1 173 ? 10.645 3.670 -35.715 1.00 56.91 173 PRO A O 1
ATOM 1232 N N . SER A 1 174 ? 10.321 1.518 -36.145 1.00 59.69 174 SER A N 1
ATOM 1233 C CA . SER A 1 174 ? 9.295 1.344 -35.090 1.00 59.69 174 SER A CA 1
ATOM 1234 C C . SER A 1 174 ? 9.798 1.498 -33.645 1.00 59.69 174 SER A C 1
ATOM 1236 O O . SER A 1 174 ? 9.002 1.701 -32.730 1.00 59.69 174 SER A O 1
ATOM 1238 N N . TRP A 1 175 ? 11.112 1.472 -33.421 1.00 61.69 175 TRP A N 1
ATOM 1239 C CA . TRP A 1 175 ? 11.704 1.612 -32.087 1.00 61.69 175 TRP A CA 1
ATOM 1240 C C . TRP A 1 175 ? 11.521 3.004 -31.480 1.00 61.69 175 TRP A C 1
ATOM 1242 O O . TRP A 1 175 ? 11.395 3.132 -30.262 1.00 61.69 175 TRP A O 1
ATOM 1252 N N . GLY A 1 176 ? 11.442 4.043 -32.318 1.00 67.94 176 GLY A N 1
ATOM 1253 C CA . GLY A 1 176 ? 11.173 5.403 -31.849 1.00 67.94 176 GLY A CA 1
ATOM 1254 C C . GLY A 1 176 ? 9.797 5.519 -31.191 1.00 67.94 176 GLY A C 1
ATOM 1255 O O . GLY A 1 176 ? 9.664 6.149 -30.145 1.00 67.94 176 GLY A O 1
ATOM 1256 N N . ALA A 1 177 ? 8.785 4.843 -31.745 1.00 71.00 177 ALA A N 1
ATOM 1257 C CA . ALA A 1 177 ? 7.425 4.871 -31.209 1.00 71.00 177 ALA A CA 1
ATOM 1258 C C . ALA A 1 177 ? 7.324 4.160 -29.848 1.00 71.00 177 ALA A C 1
ATOM 1260 O O . ALA A 1 177 ? 6.660 4.665 -28.943 1.00 71.00 177 ALA A O 1
ATOM 1261 N N . SER A 1 178 ? 8.029 3.038 -29.671 1.00 70.44 178 SER A N 1
ATOM 1262 C CA . SER A 1 178 ? 8.069 2.296 -28.403 1.00 70.44 178 SER A CA 1
ATOM 1263 C C . SER A 1 178 ? 8.720 3.101 -27.276 1.00 70.44 178 SER A C 1
ATOM 1265 O O . SER A 1 178 ? 8.213 3.111 -26.155 1.00 70.44 178 SER A O 1
ATOM 1267 N N . ILE A 1 179 ? 9.803 3.827 -27.574 1.00 75.44 179 ILE A N 1
ATOM 1268 C CA . ILE A 1 179 ? 10.484 4.694 -26.600 1.00 75.44 179 ILE A CA 1
ATOM 1269 C C . ILE A 1 179 ? 9.578 5.862 -26.196 1.00 75.44 179 ILE A C 1
ATOM 1271 O O . ILE A 1 179 ? 9.435 6.144 -25.007 1.00 75.44 179 ILE A O 1
ATOM 1275 N N . VAL A 1 180 ? 8.917 6.510 -27.160 1.00 80.19 180 VAL A N 1
ATOM 1276 C CA . VAL A 1 180 ? 8.003 7.628 -26.878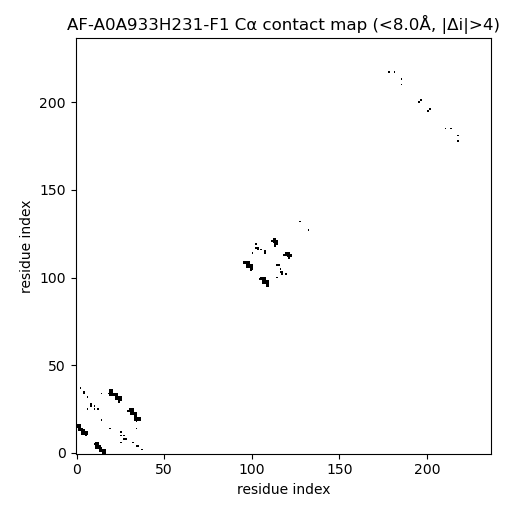 1.00 80.19 180 VAL A CA 1
ATOM 1277 C C . VAL A 1 180 ? 6.804 7.165 -26.044 1.00 80.19 180 VAL A C 1
ATOM 1279 O O . VAL A 1 180 ? 6.485 7.802 -25.041 1.00 80.19 180 VAL A O 1
ATOM 1282 N N . LEU A 1 181 ? 6.183 6.029 -26.384 1.00 78.12 181 LEU A N 1
ATOM 1283 C CA . LEU A 1 181 ? 5.081 5.456 -25.598 1.00 78.12 181 LEU A CA 1
ATOM 1284 C C . LEU A 1 181 ? 5.529 5.044 -24.184 1.00 78.12 181 LEU A C 1
ATOM 1286 O O . LEU A 1 181 ? 4.791 5.265 -23.222 1.00 78.12 181 LEU A O 1
ATOM 1290 N N . GLY A 1 182 ? 6.749 4.516 -24.040 1.00 78.56 182 GLY A N 1
ATOM 1291 C CA . GLY A 1 182 ? 7.346 4.191 -22.743 1.00 78.56 182 GLY A CA 1
ATOM 1292 C C . GLY A 1 182 ? 7.565 5.424 -21.859 1.00 78.56 182 GLY A C 1
ATOM 1293 O O . GLY A 1 182 ? 7.169 5.425 -20.693 1.00 78.56 182 GLY A O 1
ATOM 1294 N N . ILE A 1 183 ? 8.126 6.505 -22.415 1.00 79.88 183 ILE A N 1
ATOM 1295 C CA . ILE A 1 183 ? 8.342 7.769 -21.688 1.00 79.88 183 ILE A CA 1
ATOM 1296 C C . ILE A 1 183 ? 7.005 8.378 -21.251 1.00 79.88 183 ILE A C 1
ATOM 1298 O O . ILE A 1 183 ? 6.874 8.788 -20.096 1.00 79.88 183 ILE A O 1
ATOM 1302 N N . VAL A 1 184 ? 5.995 8.393 -22.130 1.00 83.56 184 VAL A N 1
ATOM 1303 C CA . VAL A 1 184 ? 4.654 8.906 -21.799 1.00 83.56 184 VAL A CA 1
ATOM 1304 C C . VAL A 1 184 ? 4.053 8.136 -20.620 1.00 83.56 184 VAL A C 1
ATOM 1306 O O . VAL A 1 184 ? 3.584 8.762 -19.671 1.00 83.56 184 VAL A O 1
ATOM 1309 N N . ALA A 1 185 ? 4.143 6.802 -20.607 1.00 75.69 185 ALA A N 1
ATOM 1310 C CA . ALA A 1 185 ? 3.640 5.986 -19.500 1.00 75.69 185 ALA A CA 1
ATOM 1311 C C . ALA A 1 185 ? 4.343 6.287 -18.160 1.00 75.69 185 ALA A C 1
ATOM 1313 O O . ALA A 1 185 ? 3.680 6.383 -17.122 1.00 75.69 185 ALA A O 1
ATOM 1314 N N . VAL A 1 186 ? 5.668 6.486 -18.169 1.00 78.25 186 VAL A N 1
ATOM 1315 C CA . VAL A 1 186 ? 6.434 6.851 -16.963 1.00 78.25 186 VAL A CA 1
ATOM 1316 C C . VAL A 1 186 ? 6.031 8.231 -16.448 1.00 78.25 186 VAL A C 1
ATOM 1318 O O . VAL A 1 186 ? 5.784 8.384 -15.251 1.00 78.25 186 VAL A O 1
ATOM 1321 N N . VAL A 1 187 ? 5.906 9.224 -17.331 1.00 82.50 187 VAL A N 1
ATOM 1322 C CA . VAL A 1 187 ? 5.514 10.590 -16.949 1.00 82.50 187 VAL A CA 1
ATOM 1323 C C . VAL A 1 187 ? 4.095 10.611 -16.381 1.00 82.50 187 VAL A C 1
ATOM 1325 O O . VAL A 1 187 ? 3.874 11.213 -15.330 1.00 82.50 187 VAL A O 1
ATOM 1328 N N . SER A 1 188 ? 3.148 9.901 -16.999 1.00 79.75 188 SER A N 1
ATOM 1329 C CA . SER A 1 188 ? 1.787 9.763 -16.465 1.00 79.75 188 SER A CA 1
ATOM 1330 C C . SER A 1 188 ? 1.773 9.078 -15.092 1.00 79.75 188 SER A C 1
ATOM 1332 O O . SER A 1 188 ? 1.043 9.504 -14.198 1.00 79.75 188 SER A O 1
ATOM 1334 N N . GLY A 1 189 ? 2.623 8.067 -14.880 1.00 73.06 189 GLY A N 1
ATOM 1335 C CA . GLY A 1 189 ? 2.797 7.422 -13.574 1.00 73.06 189 GLY A CA 1
ATOM 1336 C C . GLY A 1 189 ? 3.395 8.357 -12.517 1.00 73.06 189 GLY A C 1
ATOM 1337 O O . GLY A 1 189 ? 2.944 8.369 -11.369 1.00 73.06 189 GLY A O 1
ATOM 1338 N N . MET A 1 190 ? 4.368 9.188 -12.899 1.00 74.88 190 MET A N 1
ATOM 1339 C CA . MET A 1 190 ? 4.952 10.200 -12.015 1.00 74.88 190 MET A CA 1
ATOM 1340 C C . MET A 1 190 ? 3.933 11.279 -11.636 1.00 74.88 190 MET A C 1
ATOM 1342 O O . MET A 1 190 ? 3.881 11.654 -10.463 1.00 74.88 190 MET A O 1
ATOM 1346 N N . GLN A 1 191 ? 3.092 11.722 -12.574 1.00 76.31 191 GLN A N 1
ATOM 1347 C CA . GLN A 1 191 ? 2.007 12.668 -12.293 1.00 76.31 191 GLN A CA 1
ATOM 1348 C C . GLN A 1 191 ? 0.952 12.068 -11.350 1.00 76.31 191 GLN A C 1
ATOM 1350 O O . GLN A 1 191 ? 0.613 12.681 -10.345 1.00 76.31 191 GLN A O 1
ATOM 1355 N N . ALA A 1 192 ? 0.526 10.820 -11.562 1.00 68.75 192 ALA A N 1
ATOM 1356 C CA . ALA A 1 192 ? -0.384 10.150 -10.626 1.00 68.75 192 ALA A CA 1
ATOM 1357 C C . ALA A 1 192 ? 0.242 9.978 -9.223 1.00 68.75 192 ALA A C 1
ATOM 1359 O O . ALA A 1 192 ? -0.443 10.017 -8.197 1.00 68.75 192 ALA A O 1
ATOM 1360 N N . SER A 1 193 ? 1.568 9.810 -9.155 1.00 66.75 193 SER A N 1
ATOM 1361 C CA . SER A 1 193 ? 2.290 9.693 -7.885 1.00 66.75 193 SER A CA 1
ATOM 1362 C C . SER A 1 193 ? 2.447 11.024 -7.139 1.00 66.75 193 SER A C 1
ATOM 1364 O O . SER A 1 193 ? 2.524 11.025 -5.905 1.00 66.75 193 SER A O 1
ATOM 1366 N N . SER A 1 194 ? 2.483 12.155 -7.854 1.00 68.50 194 SER A N 1
ATOM 1367 C CA . SER A 1 194 ? 2.560 13.481 -7.234 1.00 68.50 194 SER A CA 1
ATOM 1368 C C . SER A 1 194 ? 1.221 13.867 -6.606 1.00 68.50 194 SER A C 1
ATOM 1370 O O . SER A 1 194 ? 1.202 14.344 -5.468 1.00 68.50 194 SER A O 1
ATOM 1372 N N . GLU A 1 195 ? 0.106 13.540 -7.262 1.00 69.00 195 GLU A N 1
ATOM 1373 C CA . GLU A 1 195 ? -1.243 13.709 -6.710 1.00 69.00 195 GLU A CA 1
ATOM 1374 C C . GLU A 1 195 ? -1.454 12.853 -5.450 1.00 69.00 195 GLU A C 1
ATOM 1376 O O . GLU A 1 195 ? -1.994 13.326 -4.448 1.00 69.00 195 GLU A O 1
ATOM 1381 N N . ALA A 1 196 ? -0.931 11.622 -5.426 1.00 59.62 196 ALA A N 1
ATOM 1382 C CA . ALA A 1 196 ? -1.013 10.745 -4.256 1.00 59.62 196 ALA A CA 1
ATOM 1383 C C . ALA A 1 196 ? -0.263 11.290 -3.018 1.00 59.62 196 ALA A C 1
ATOM 1385 O O . ALA A 1 196 ? -0.687 11.045 -1.881 1.00 59.62 196 ALA A O 1
ATOM 1386 N N . LYS A 1 197 ? 0.823 12.058 -3.206 1.00 60.62 197 LYS A N 1
ATOM 1387 C CA . LYS A 1 197 ? 1.548 12.714 -2.099 1.00 60.62 197 LYS A CA 1
ATOM 1388 C C . LYS A 1 197 ? 0.769 13.885 -1.494 1.00 60.62 197 LYS A C 1
ATOM 1390 O O . LYS A 1 197 ? 0.870 14.092 -0.284 1.00 60.62 197 LYS A O 1
ATOM 1395 N N . ALA A 1 198 ? -0.038 14.598 -2.283 1.00 59.88 198 ALA A N 1
ATOM 1396 C CA . ALA A 1 198 ? -0.856 15.714 -1.798 1.00 59.88 198 ALA A CA 1
ATOM 1397 C C . ALA A 1 198 ? -1.952 15.269 -0.805 1.00 59.88 198 ALA A C 1
ATOM 1399 O O . ALA A 1 198 ? -2.361 16.043 0.057 1.00 59.88 198 ALA A O 1
ATOM 1400 N N . VAL A 1 199 ? -2.380 14.003 -0.868 1.00 62.78 199 VAL A N 1
ATOM 1401 C CA . VAL A 1 199 ? -3.461 13.444 -0.030 1.00 62.78 199 VAL A CA 1
ATOM 1402 C C . VAL A 1 199 ? -2.931 12.753 1.246 1.00 62.78 199 VAL A C 1
ATOM 1404 O O . VAL A 1 199 ? -3.691 12.186 2.029 1.00 62.78 199 VAL A O 1
ATOM 1407 N N . GLY A 1 200 ? -1.620 12.804 1.517 1.00 48.03 200 GLY A N 1
ATOM 1408 C CA . GLY A 1 200 ? -1.041 12.298 2.773 1.00 48.03 200 GLY A CA 1
ATOM 1409 C C . GLY A 1 200 ? -1.095 10.772 2.941 1.00 48.03 200 GLY A C 1
ATOM 1410 O O . GLY A 1 200 ? -0.941 10.258 4.054 1.00 48.03 200 GLY A O 1
ATOM 1411 N N . MET A 1 201 ? -1.294 10.022 1.853 1.00 53.09 201 MET A N 1
ATOM 1412 C CA . MET A 1 201 ? -1.193 8.566 1.876 1.00 53.09 201 MET A CA 1
ATOM 1413 C C . MET A 1 201 ? 0.283 8.160 1.923 1.00 53.09 201 MET A C 1
ATOM 1415 O O . MET A 1 201 ? 1.009 8.232 0.937 1.00 53.09 201 MET A O 1
ATOM 1419 N N . SER A 1 202 ? 0.735 7.723 3.098 1.00 47.81 202 SER A N 1
ATOM 1420 C CA . SER A 1 202 ? 2.017 7.038 3.281 1.00 47.81 202 SER A CA 1
ATOM 1421 C C . SER A 1 202 ? 2.025 5.762 2.432 1.00 47.81 202 SER A C 1
ATOM 1423 O O . SER A 1 202 ? 1.461 4.739 2.823 1.00 47.81 202 SER A O 1
ATOM 1425 N N . VAL A 1 203 ? 2.630 5.831 1.246 1.00 51.56 203 VAL A N 1
ATOM 1426 C CA . VAL A 1 203 ? 2.812 4.663 0.384 1.00 51.56 203 VAL A CA 1
ATOM 1427 C C . VAL A 1 203 ? 3.984 3.850 0.951 1.00 51.56 203 VAL A C 1
ATOM 1429 O O . VAL A 1 203 ? 5.096 4.376 1.041 1.00 51.56 203 VAL A O 1
ATOM 1432 N N . PRO A 1 204 ? 3.778 2.596 1.396 1.00 56.66 204 PRO A N 1
ATOM 1433 C CA . PRO A 1 204 ? 4.883 1.729 1.791 1.00 56.66 204 PRO A CA 1
ATOM 1434 C C . PRO A 1 204 ? 5.819 1.513 0.591 1.00 56.66 204 PRO A C 1
ATOM 1436 O O . PRO A 1 204 ? 5.365 1.536 -0.550 1.00 56.66 204 PRO A O 1
ATOM 1439 N N . GLY A 1 205 ? 7.117 1.307 0.844 1.00 57.09 205 GLY A N 1
ATOM 1440 C CA . GLY A 1 205 ? 8.218 1.348 -0.140 1.00 57.09 205 GLY A CA 1
ATOM 1441 C C . GLY A 1 205 ? 8.148 0.427 -1.373 1.00 57.09 205 GLY A C 1
ATOM 1442 O O . GLY A 1 205 ? 9.117 0.357 -2.118 1.00 57.09 205 GLY A O 1
ATOM 1443 N N . SER A 1 206 ? 7.030 -0.256 -1.625 1.00 57.28 206 SER A N 1
ATOM 1444 C CA . SER A 1 206 ? 6.771 -1.048 -2.831 1.00 57.28 206 SER A CA 1
ATOM 1445 C C . SER A 1 206 ? 6.461 -0.211 -4.078 1.00 57.28 206 SER A C 1
ATOM 1447 O O . SER A 1 206 ? 6.579 -0.728 -5.184 1.00 57.28 206 SER A O 1
ATOM 1449 N N . ALA A 1 207 ? 6.080 1.067 -3.941 1.00 57.31 207 ALA A N 1
ATOM 1450 C CA . ALA A 1 207 ? 5.876 1.940 -5.107 1.00 57.31 207 ALA A CA 1
ATOM 1451 C C . ALA A 1 207 ? 7.194 2.299 -5.812 1.00 57.31 207 ALA A C 1
ATOM 1453 O O . ALA A 1 207 ? 7.230 2.435 -7.031 1.00 57.31 207 ALA A O 1
ATOM 1454 N N . THR A 1 208 ? 8.297 2.373 -5.065 1.00 64.00 208 THR A N 1
ATOM 1455 C CA . THR A 1 208 ? 9.629 2.651 -5.614 1.00 64.00 208 THR A CA 1
ATOM 1456 C C . THR A 1 208 ? 10.137 1.496 -6.479 1.00 64.00 208 THR A C 1
ATOM 1458 O O . THR A 1 208 ? 10.810 1.725 -7.477 1.00 64.00 208 THR A O 1
ATOM 1461 N N . THR A 1 209 ? 9.770 0.253 -6.148 1.00 69.88 209 THR A N 1
ATOM 1462 C CA . THR A 1 209 ? 10.195 -0.946 -6.887 1.00 69.88 209 THR A CA 1
ATOM 1463 C C . THR A 1 209 ? 9.651 -0.974 -8.317 1.00 69.88 209 THR A C 1
ATOM 1465 O O . THR A 1 209 ? 10.385 -1.334 -9.232 1.00 69.88 209 THR A O 1
ATOM 1468 N N . GLY A 1 210 ? 8.400 -0.547 -8.530 1.00 66.50 210 GLY A N 1
ATOM 1469 C CA . GLY A 1 210 ? 7.797 -0.494 -9.868 1.00 66.50 210 GLY A CA 1
ATOM 1470 C C . GLY A 1 210 ? 8.446 0.551 -10.779 1.00 66.50 210 GLY A C 1
ATOM 1471 O O . GLY A 1 210 ? 8.661 0.289 -11.958 1.00 66.50 210 GLY A O 1
ATOM 1472 N N . VAL A 1 211 ? 8.831 1.702 -10.220 1.00 73.25 211 VAL A N 1
ATOM 1473 C CA . VAL A 1 211 ? 9.546 2.753 -10.963 1.00 73.25 211 VAL A CA 1
ATOM 1474 C C . VAL A 1 211 ? 10.946 2.282 -11.361 1.00 73.25 211 VAL A C 1
ATOM 1476 O O . VAL A 1 211 ? 11.356 2.482 -12.499 1.00 73.25 211 VAL A O 1
ATOM 1479 N N . ILE A 1 212 ? 11.662 1.610 -10.454 1.00 76.25 212 ILE A N 1
ATOM 1480 C CA . ILE A 1 212 ? 13.010 1.092 -10.731 1.00 76.25 212 ILE A CA 1
ATOM 1481 C C . ILE A 1 212 ? 12.969 0.016 -11.825 1.00 76.25 212 ILE A C 1
ATOM 1483 O O . ILE A 1 212 ? 13.757 0.090 -12.763 1.00 76.25 212 ILE A O 1
ATOM 1487 N N . LEU A 1 213 ? 12.028 -0.934 -11.754 1.00 73.94 213 LEU A N 1
ATOM 1488 C CA . LEU A 1 213 ? 11.842 -1.950 -12.802 1.00 73.94 213 LEU A CA 1
ATOM 1489 C C . LEU A 1 213 ? 11.508 -1.315 -14.160 1.00 73.94 213 LEU A C 1
ATOM 1491 O O . LEU A 1 213 ? 12.108 -1.690 -15.159 1.00 73.94 213 LEU A O 1
ATOM 1495 N N . GLY A 1 214 ? 10.637 -0.300 -14.187 1.00 72.38 214 GLY A N 1
ATOM 1496 C CA . GLY A 1 214 ? 10.303 0.417 -15.422 1.00 72.38 214 GLY A CA 1
ATOM 1497 C C . GLY A 1 214 ? 11.494 1.151 -16.049 1.00 72.38 214 GLY A C 1
ATOM 1498 O O . GLY A 1 214 ? 11.660 1.123 -17.264 1.00 72.38 214 GLY A O 1
ATOM 1499 N N . ILE A 1 215 ? 12.358 1.773 -15.240 1.00 78.19 215 ILE A N 1
ATOM 1500 C CA . ILE A 1 215 ? 13.569 2.446 -15.742 1.00 78.19 215 ILE A CA 1
ATOM 1501 C C . ILE A 1 215 ? 14.562 1.426 -16.317 1.00 78.19 215 ILE A C 1
ATOM 1503 O O . ILE A 1 215 ? 15.156 1.684 -17.363 1.00 78.19 215 ILE A O 1
ATOM 1507 N N . VAL A 1 216 ? 14.728 0.268 -15.669 1.00 81.56 216 VAL A N 1
ATOM 1508 C CA . VAL A 1 216 ? 15.620 -0.799 -16.153 1.00 81.56 216 VAL A CA 1
ATOM 1509 C C . VAL A 1 216 ? 15.133 -1.361 -17.495 1.00 81.56 216 VAL A C 1
ATOM 1511 O O . VAL A 1 216 ? 15.945 -1.501 -18.408 1.00 81.56 216 VAL A O 1
ATOM 1514 N N . ASP A 1 217 ? 13.827 -1.591 -17.657 1.00 72.06 217 ASP A N 1
ATOM 1515 C CA . ASP A 1 217 ? 13.227 -2.046 -18.924 1.00 72.06 217 ASP A CA 1
ATOM 1516 C C . ASP A 1 217 ? 13.361 -1.017 -20.061 1.00 72.06 217 ASP A C 1
ATOM 1518 O O . ASP A 1 217 ? 13.502 -1.390 -21.221 1.00 72.06 217 ASP A O 1
ATOM 1522 N N . ILE A 1 218 ? 13.368 0.284 -19.750 1.00 77.25 218 ILE A N 1
ATOM 1523 C CA . ILE A 1 218 ? 13.567 1.346 -20.753 1.00 77.25 218 ILE A CA 1
ATOM 1524 C C . ILE A 1 218 ? 15.049 1.506 -21.124 1.00 77.25 218 ILE A C 1
ATOM 1526 O O . ILE A 1 218 ? 15.367 1.810 -22.274 1.00 77.25 218 ILE A O 1
ATOM 1530 N N . ALA A 1 219 ? 15.965 1.309 -20.173 1.00 81.06 219 ALA A N 1
ATOM 1531 C CA . ALA A 1 219 ? 17.398 1.529 -20.374 1.00 81.06 219 ALA A CA 1
ATOM 1532 C C . ALA A 1 219 ? 18.129 0.329 -21.003 1.00 81.06 219 ALA A C 1
ATOM 1534 O O . ALA A 1 219 ? 19.137 0.514 -21.685 1.00 81.06 219 ALA A O 1
ATOM 1535 N N . LEU A 1 220 ? 17.644 -0.899 -20.813 1.00 83.56 220 LEU A N 1
ATOM 1536 C CA . LEU A 1 220 ? 18.306 -2.101 -21.331 1.00 83.56 220 LEU A CA 1
ATOM 1537 C C . LEU A 1 220 ? 18.249 -2.239 -22.877 1.00 83.56 220 LEU A C 1
ATOM 1539 O O . LEU A 1 220 ? 19.270 -2.589 -23.478 1.00 83.56 220 LEU A O 1
ATOM 1543 N N . PRO A 1 221 ? 17.136 -1.919 -23.567 1.00 78.62 221 PRO A N 1
ATOM 1544 C CA . PRO A 1 221 ? 17.056 -1.952 -25.031 1.00 78.62 221 PRO A CA 1
ATOM 1545 C C . PRO A 1 221 ? 18.041 -1.023 -25.771 1.00 78.62 221 PRO A C 1
ATOM 1547 O O . PRO A 1 221 ? 18.697 -1.494 -26.701 1.00 78.62 221 PRO A O 1
ATOM 1550 N N . PRO A 1 222 ? 18.232 0.262 -25.401 1.00 77.50 222 PRO A N 1
ATOM 1551 C CA . PRO A 1 222 ? 19.211 1.109 -26.084 1.00 77.50 222 PRO A CA 1
ATOM 1552 C C . PRO A 1 222 ? 20.651 0.653 -25.821 1.00 77.50 222 PRO A C 1
ATOM 1554 O O . PRO A 1 222 ? 21.480 0.710 -26.727 1.00 77.50 222 PRO A O 1
ATOM 1557 N N . VAL A 1 223 ? 20.953 0.140 -24.622 1.00 86.12 223 VAL A N 1
ATOM 1558 C CA . VAL A 1 223 ? 22.285 -0.403 -24.301 1.00 86.12 223 VAL A CA 1
ATOM 1559 C C . VAL A 1 223 ? 22.587 -1.642 -25.145 1.00 86.12 223 VAL A C 1
ATOM 1561 O O . VAL A 1 223 ? 23.653 -1.731 -25.752 1.00 86.12 223 VAL A O 1
ATOM 1564 N N . THR A 1 224 ? 21.642 -2.579 -25.239 1.00 82.00 224 THR A N 1
ATOM 1565 C CA . THR A 1 224 ? 21.804 -3.782 -26.073 1.00 82.00 224 THR A CA 1
ATOM 1566 C C . THR A 1 224 ? 21.922 -3.442 -27.559 1.00 82.00 224 THR A C 1
ATOM 1568 O O . THR A 1 224 ? 22.755 -4.030 -28.245 1.00 82.00 224 THR A O 1
ATOM 1571 N N . PHE A 1 225 ? 21.188 -2.442 -28.052 1.00 81.31 225 PHE A N 1
ATOM 1572 C CA . PHE A 1 225 ? 21.319 -1.956 -29.429 1.00 81.31 225 PHE A CA 1
ATOM 1573 C C . PHE A 1 225 ? 22.704 -1.391 -29.734 1.00 81.31 225 PHE A C 1
ATOM 1575 O O . PHE A 1 225 ? 23.307 -1.767 -30.737 1.00 81.31 225 PHE A O 1
ATOM 1582 N N . VAL A 1 226 ? 23.243 -0.542 -28.854 1.00 85.25 226 VAL A N 1
ATOM 1583 C CA . VAL A 1 226 ? 24.602 -0.004 -29.013 1.00 85.25 226 VAL A CA 1
ATOM 1584 C C . VAL A 1 226 ? 25.631 -1.136 -29.044 1.00 85.25 226 VAL A C 1
ATOM 1586 O O . VAL A 1 226 ? 26.507 -1.131 -29.905 1.00 85.25 226 VAL A O 1
ATOM 1589 N N . ILE A 1 227 ? 25.501 -2.143 -28.172 1.00 86.00 227 ILE A N 1
ATOM 1590 C CA . ILE A 1 227 ? 26.387 -3.319 -28.165 1.00 86.00 227 ILE A CA 1
ATOM 1591 C C . ILE A 1 227 ? 26.306 -4.079 -29.496 1.00 86.00 227 ILE A C 1
ATOM 1593 O O . ILE A 1 227 ? 27.342 -4.394 -30.075 1.00 86.00 227 ILE A O 1
ATOM 1597 N N . VAL A 1 228 ? 25.102 -4.338 -30.015 1.00 83.81 228 VAL A N 1
ATOM 1598 C CA . VAL A 1 228 ? 24.918 -5.037 -31.299 1.00 83.81 228 VAL A CA 1
ATOM 1599 C C . VAL A 1 228 ? 25.530 -4.244 -32.457 1.00 83.81 228 VAL A C 1
ATOM 1601 O O . VAL A 1 228 ? 26.243 -4.820 -33.276 1.00 83.81 228 VAL A O 1
ATOM 1604 N N . VAL A 1 229 ? 25.332 -2.923 -32.499 1.00 83.12 229 VAL A N 1
ATOM 1605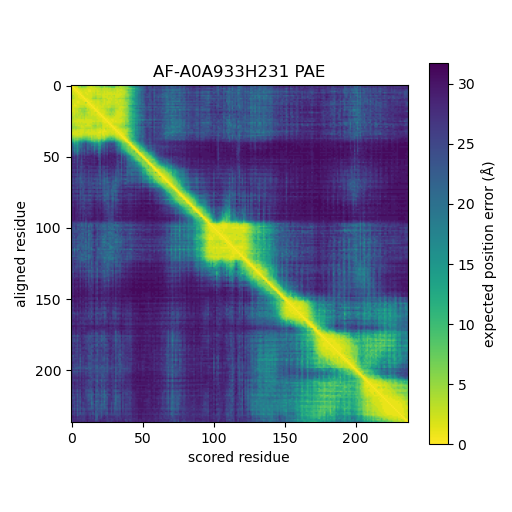 C CA . VAL A 1 229 ? 25.943 -2.048 -33.517 1.00 83.12 229 VAL A CA 1
ATOM 1606 C C . VAL A 1 229 ? 27.471 -2.100 -33.446 1.00 83.12 229 VAL A C 1
ATOM 1608 O O . VAL A 1 229 ? 28.123 -2.224 -34.482 1.00 83.12 229 VAL A O 1
ATOM 1611 N N . LEU A 1 230 ? 28.049 -2.053 -32.241 1.00 89.31 230 LEU A N 1
ATOM 1612 C CA . LEU A 1 230 ? 29.498 -2.153 -32.049 1.00 89.31 230 LEU A CA 1
ATOM 1613 C C . LEU A 1 230 ? 30.048 -3.522 -32.469 1.00 89.31 230 LEU A C 1
ATOM 1615 O O . LEU A 1 230 ? 31.107 -3.575 -33.092 1.00 89.31 230 LEU A O 1
ATOM 1619 N N . LEU A 1 231 ? 29.335 -4.614 -32.181 1.00 89.50 231 LEU A N 1
ATOM 1620 C CA . LEU A 1 231 ? 29.732 -5.961 -32.603 1.00 89.50 231 LEU A CA 1
ATOM 1621 C C . LEU A 1 231 ? 29.703 -6.115 -34.129 1.00 89.50 231 LEU A C 1
ATOM 1623 O O . LEU A 1 231 ? 30.642 -6.666 -34.698 1.00 89.50 231 LEU A O 1
ATOM 1627 N N . ILE A 1 232 ? 28.676 -5.586 -34.800 1.00 85.06 232 ILE A N 1
ATOM 1628 C CA . ILE A 1 232 ? 28.578 -5.618 -36.269 1.00 85.06 232 ILE A CA 1
ATOM 1629 C C . ILE A 1 232 ? 29.683 -4.761 -36.902 1.00 85.06 232 ILE A C 1
ATOM 1631 O O . ILE A 1 232 ? 30.354 -5.202 -37.833 1.00 85.06 232 ILE A O 1
ATOM 1635 N N . ALA A 1 233 ? 29.915 -3.554 -36.377 1.00 88.19 233 ALA A N 1
ATOM 1636 C CA . ALA A 1 233 ? 30.963 -2.660 -36.869 1.00 88.19 233 ALA A CA 1
ATOM 1637 C C . ALA A 1 233 ? 32.377 -3.221 -36.635 1.00 88.19 233 ALA A C 1
ATOM 1639 O O . ALA A 1 233 ? 33.268 -2.995 -37.453 1.00 88.19 233 ALA A O 1
ATOM 1640 N N . GLY A 1 234 ? 32.582 -3.949 -35.534 1.00 88.69 234 GLY A N 1
ATOM 1641 C CA . GLY A 1 234 ? 33.835 -4.635 -35.223 1.00 88.69 234 GLY A CA 1
ATOM 1642 C C . GLY A 1 234 ? 34.076 -5.876 -36.084 1.00 88.69 234 GLY A C 1
ATOM 1643 O O . GLY A 1 234 ? 35.208 -6.111 -36.479 1.00 88.69 234 GLY A O 1
ATOM 1644 N N . ALA A 1 235 ? 33.026 -6.627 -36.428 1.00 84.06 235 ALA A N 1
ATOM 1645 C CA . ALA A 1 235 ? 33.117 -7.801 -37.302 1.00 84.06 235 ALA A CA 1
ATOM 1646 C C . ALA A 1 235 ? 33.353 -7.457 -38.786 1.00 84.06 235 ALA A C 1
ATOM 1648 O O . ALA A 1 235 ? 33.710 -8.331 -39.569 1.00 84.06 235 ALA A O 1
ATOM 1649 N N . SER A 1 236 ? 33.131 -6.198 -39.180 1.00 79.12 236 SER A N 1
ATOM 1650 C CA . SER A 1 236 ? 33.334 -5.704 -40.548 1.00 79.12 236 SER A CA 1
ATOM 1651 C C . SER A 1 236 ? 34.747 -5.153 -40.813 1.00 79.12 236 SER A C 1
ATOM 1653 O O . SER A 1 236 ? 35.001 -4.693 -41.929 1.00 79.12 236 SER A O 1
ATOM 1655 N N . ARG A 1 237 ? 35.633 -5.133 -39.811 1.00 75.62 237 ARG A N 1
ATOM 1656 C CA . ARG A 1 237 ? 37.041 -4.722 -39.945 1.00 75.62 237 ARG A CA 1
ATOM 1657 C C . ARG A 1 237 ? 37.953 -5.936 -39.975 1.00 75.62 237 ARG A C 1
ATOM 1659 O O . ARG A 1 237 ? 38.969 -5.844 -40.693 1.00 75.62 237 ARG A O 1
#